Protein AF-A0A058Z1B0-F1 (afdb_monomer)

Foldseek 3Di:
DDDDDAQVPADAAEAEEEQAAAALLVVLLVLLCQLQVVLDPNHDNVYGHHHAYEYAQLLHHDDPDCQQAPDWDWDAPPDVVRIDIHRNVNCSVPPSPVVSLVSNLVNHDPDPCSVVSSVRYHYYNHDDDPCPVRHDYDDDDDDPPSVPVPPPVPDDPVVVVVVVVVVPPDPVVVVVVVVVVPDDDDDDDVVVVVVVVVVVVVVVVVVVVVVCPDPPDDDPDPDPDDDDDD

Nearest PDB structures (foldseek):
  8p2f-assembly1_M  TM=9.436E-01  e=1.239E-16  Staphylococcus aureus subsp. aureus NCTC 8325
  6ysi-assembly1_F  TM=9.381E-01  e=1.492E-16  Acinetobacter baumannii ATCC 19606 = CIP 70.34 = JCM 6841
  8cvm-assembly1_i  TM=9.383E-01  e=1.239E-16  Cutibacterium acnes
  8rdw-assembly1_IX  TM=9.486E-01  e=2.606E-16  Psychrobacter urativorans
  8uua-assembly1_L  TM=9.403E-01  e=3.781E-16  Listeria innocua

Structure (mmCIF, N/CA/C/O backbone):
data_AF-A0A058Z1B0-F1
#
_entry.id   AF-A0A058Z1B0-F1
#
loop_
_atom_site.group_PDB
_atom_site.id
_atom_site.type_symbol
_atom_site.label_atom_id
_atom_site.label_alt_id
_atom_site.label_comp_id
_atom_site.label_asym_id
_atom_site.label_entity_id
_atom_site.label_seq_id
_atom_site.pdbx_PDB_ins_code
_atom_site.Cartn_x
_atom_site.Cartn_y
_atom_site.Cartn_z
_atom_site.occupancy
_atom_site.B_iso_or_equiv
_atom_site.auth_seq_id
_atom_site.auth_comp_id
_atom_site.auth_asym_id
_atom_site.auth_atom_id
_atom_site.pdbx_PDB_model_num
ATOM 1 N N . MET A 1 1 ? 25.038 -17.760 -18.330 1.00 48.12 1 MET A N 1
ATOM 2 C CA . MET A 1 1 ? 25.135 -16.292 -18.156 1.00 48.12 1 MET A CA 1
ATOM 3 C C . MET A 1 1 ? 23.798 -15.796 -17.612 1.00 48.12 1 MET A C 1
ATOM 5 O O . MET A 1 1 ? 22.788 -16.036 -18.257 1.00 48.12 1 MET A O 1
ATOM 9 N N . VAL A 1 2 ? 23.750 -15.217 -16.407 1.00 60.91 2 VAL A N 1
ATOM 10 C CA . VAL A 1 2 ? 22.496 -14.716 -15.805 1.00 60.91 2 VAL A CA 1
ATOM 11 C C . VAL A 1 2 ? 22.319 -13.254 -16.214 1.00 60.91 2 VAL A C 1
ATOM 13 O O . VAL A 1 2 ? 23.181 -12.429 -15.918 1.00 60.91 2 VAL A O 1
ATOM 16 N N . TYR A 1 3 ? 21.237 -12.930 -16.925 1.00 65.38 3 TYR A N 1
ATOM 17 C CA . TYR A 1 3 ? 20.943 -11.556 -17.336 1.00 65.38 3 TYR A CA 1
ATOM 18 C C . TYR A 1 3 ? 20.650 -10.690 -16.104 1.00 65.38 3 TYR A C 1
ATOM 20 O O . TYR A 1 3 ? 19.691 -10.932 -15.370 1.00 65.38 3 TYR A O 1
ATOM 28 N N . ARG A 1 4 ? 21.485 -9.672 -15.875 1.00 59.66 4 ARG A N 1
ATOM 29 C CA . ARG A 1 4 ? 21.296 -8.693 -14.803 1.00 59.66 4 ARG A CA 1
ATOM 30 C C . ARG A 1 4 ? 20.664 -7.438 -15.385 1.00 59.66 4 ARG A C 1
ATOM 32 O O . ARG A 1 4 ? 21.274 -6.708 -16.157 1.00 59.66 4 ARG A O 1
ATOM 39 N N . ALA A 1 5 ? 19.419 -7.211 -15.005 1.00 59.41 5 ALA A N 1
ATOM 40 C CA . ALA A 1 5 ? 18.588 -6.178 -15.584 1.00 59.41 5 ALA A CA 1
ATOM 41 C C . ALA A 1 5 ? 18.828 -4.823 -14.868 1.00 59.41 5 ALA A C 1
ATOM 43 O O . ALA A 1 5 ? 18.747 -4.739 -13.640 1.00 59.41 5 ALA A O 1
ATOM 44 N N . ASN A 1 6 ? 19.143 -3.765 -15.626 1.00 63.41 6 ASN A N 1
ATOM 45 C CA . ASN A 1 6 ? 19.320 -2.403 -15.104 1.00 63.41 6 ASN A CA 1
ATOM 46 C C . ASN A 1 6 ? 17.966 -1.692 -14.965 1.00 63.41 6 ASN A C 1
ATOM 48 O O . ASN A 1 6 ? 17.100 -1.816 -15.824 1.00 63.41 6 ASN A O 1
ATOM 52 N N . SER A 1 7 ? 17.782 -0.880 -13.921 1.00 63.59 7 SER A N 1
ATOM 53 C CA . SER A 1 7 ? 16.488 -0.232 -13.639 1.00 63.59 7 SER A CA 1
ATOM 54 C C . SER A 1 7 ? 15.986 0.706 -14.746 1.00 63.59 7 SER A C 1
ATOM 56 O O . SER A 1 7 ? 14.783 0.947 -14.827 1.00 63.59 7 SER A O 1
ATOM 58 N N . ALA A 1 8 ? 16.890 1.235 -15.577 1.00 67.19 8 ALA A N 1
ATOM 59 C CA . ALA A 1 8 ? 16.574 2.131 -16.689 1.00 67.19 8 ALA A CA 1
ATOM 60 C C . ALA A 1 8 ? 15.972 1.409 -17.907 1.00 67.19 8 ALA A C 1
ATOM 62 O O . ALA A 1 8 ? 15.279 2.034 -18.699 1.00 67.19 8 ALA A O 1
ATOM 63 N N . THR A 1 9 ? 16.198 0.100 -18.058 1.00 70.62 9 THR A N 1
ATOM 64 C CA . THR A 1 9 ? 15.776 -0.654 -19.251 1.00 70.62 9 THR A CA 1
ATOM 65 C C . THR A 1 9 ? 14.424 -1.345 -19.083 1.00 70.62 9 THR A C 1
ATOM 67 O O . THR A 1 9 ? 14.017 -2.129 -19.935 1.00 70.62 9 THR A O 1
ATOM 70 N N . HIS A 1 10 ? 13.717 -1.118 -17.973 1.00 73.88 10 HIS A N 1
ATOM 71 C CA . HIS A 1 10 ? 12.461 -1.815 -17.697 1.00 73.88 10 HIS A CA 1
ATOM 72 C C . HIS A 1 10 ? 11.269 -1.041 -18.231 1.00 73.88 10 HIS A C 1
ATOM 74 O O . HIS A 1 10 ? 10.949 0.042 -17.742 1.00 73.88 10 HIS A O 1
ATOM 80 N N . LEU A 1 11 ? 10.570 -1.658 -19.181 1.00 82.31 11 LEU A N 1
ATOM 81 C CA . LEU A 1 11 ? 9.255 -1.210 -19.612 1.00 82.31 11 LEU A CA 1
ATOM 82 C C . LEU A 1 11 ? 8.266 -1.420 -18.465 1.00 82.31 11 LEU A C 1
ATOM 84 O O . LEU A 1 11 ? 8.104 -2.532 -17.944 1.00 82.31 11 LEU A O 1
ATOM 88 N N . ARG A 1 12 ? 7.645 -0.322 -18.039 1.00 86.62 12 ARG A N 1
ATOM 89 C CA . ARG A 1 12 ? 6.675 -0.289 -16.946 1.00 86.62 12 ARG A CA 1
ATOM 90 C C . ARG A 1 12 ? 5.315 0.027 -17.521 1.00 86.62 12 ARG A C 1
ATOM 92 O O . ARG A 1 12 ? 5.158 1.005 -18.244 1.00 86.62 12 ARG A O 1
ATOM 99 N N . VAL A 1 13 ? 4.353 -0.800 -17.166 1.00 88.94 13 VAL A N 1
ATOM 100 C CA . VAL A 1 13 ? 2.966 -0.657 -17.580 1.00 88.94 13 VAL A CA 1
ATOM 101 C C . VAL A 1 13 ? 2.178 -0.041 -16.427 1.00 88.94 13 VAL A C 1
ATOM 103 O O . VAL A 1 13 ? 2.596 -0.097 -15.267 1.00 88.94 13 VAL A O 1
ATOM 106 N N . TRP A 1 14 ? 1.063 0.601 -16.748 1.00 90.19 14 TRP A N 1
ATOM 107 C CA . TRP A 1 14 ? 0.117 1.102 -15.763 1.00 90.19 14 TRP A CA 1
ATOM 108 C C . TRP A 1 14 ? -1.014 0.094 -15.607 1.00 90.19 14 TRP A C 1
ATOM 110 O O . TRP A 1 14 ? -1.625 -0.303 -16.594 1.00 90.19 14 TRP A O 1
ATOM 120 N N . HIS A 1 15 ? -1.302 -0.298 -14.370 1.00 88.56 15 HIS A N 1
ATOM 121 C CA . HIS A 1 15 ? -2.424 -1.170 -14.030 1.00 88.56 15 HIS A CA 1
ATOM 122 C C . HIS A 1 15 ? -3.465 -0.380 -13.254 1.00 88.56 15 HIS A C 1
ATOM 124 O O . HIS A 1 15 ? -3.116 0.359 -12.330 1.00 88.56 15 HIS A O 1
ATOM 130 N N . HIS A 1 16 ? -4.733 -0.558 -13.601 1.00 89.56 16 HIS A N 1
ATOM 131 C CA . HIS A 1 16 ? -5.853 0.047 -12.892 1.00 89.56 16 HIS A CA 1
ATOM 132 C C . HIS A 1 16 ? -6.695 -1.024 -12.202 1.00 89.56 16 HIS A C 1
ATOM 134 O O . HIS A 1 16 ? -7.123 -1.978 -12.849 1.00 89.56 16 HIS A O 1
ATOM 140 N N . ILE A 1 17 ? -6.962 -0.835 -10.907 1.00 88.00 17 ILE A N 1
ATOM 141 C CA . ILE A 1 17 ? -7.772 -1.741 -10.086 1.00 88.00 17 ILE A CA 1
ATOM 142 C C . ILE A 1 17 ? -8.875 -0.945 -9.381 1.00 88.00 17 ILE A C 1
ATOM 144 O O . ILE A 1 17 ? -8.592 0.025 -8.680 1.00 88.00 17 ILE A O 1
ATOM 148 N N . ASP A 1 18 ? -10.121 -1.398 -9.514 1.00 90.19 18 ASP A N 1
ATOM 149 C CA . ASP A 1 18 ? -11.249 -0.899 -8.720 1.00 90.19 18 ASP A CA 1
ATOM 150 C C . ASP A 1 18 ? -11.354 -1.684 -7.401 1.00 90.19 18 ASP A C 1
ATOM 152 O O . ASP A 1 18 ? -11.406 -2.917 -7.398 1.00 90.19 18 ASP A O 1
ATOM 156 N N . ALA A 1 19 ? -11.357 -0.977 -6.267 1.00 87.81 19 ALA A N 1
ATOM 157 C CA . ALA A 1 19 ? -11.421 -1.582 -4.937 1.00 87.81 19 ALA A CA 1
ATOM 158 C C . ALA A 1 19 ? -12.854 -1.794 -4.403 1.00 87.81 19 ALA A C 1
ATOM 160 O O . ALA A 1 19 ? -13.016 -2.329 -3.301 1.00 87.81 19 ALA A O 1
ATOM 161 N N . THR A 1 20 ? -13.889 -1.401 -5.150 1.00 89.56 20 THR A N 1
ATOM 162 C CA . THR A 1 20 ? -15.292 -1.485 -4.710 1.00 89.56 20 THR A CA 1
ATOM 163 C C . THR A 1 20 ? -15.722 -2.931 -4.435 1.00 89.56 20 THR A C 1
ATOM 165 O O . THR A 1 20 ? -15.592 -3.797 -5.297 1.00 89.56 20 THR A O 1
ATOM 168 N N . GLY A 1 21 ? -16.230 -3.216 -3.228 1.00 87.25 21 GLY A N 1
ATOM 169 C CA . GLY A 1 21 ? -16.718 -4.557 -2.854 1.00 87.25 21 GLY A CA 1
ATOM 170 C C . GLY A 1 21 ? -15.620 -5.624 -2.720 1.00 87.25 21 GLY A C 1
ATOM 171 O O . GLY A 1 21 ? -15.897 -6.802 -2.507 1.00 87.25 21 GLY A O 1
ATOM 172 N N . GLN A 1 22 ? -14.347 -5.241 -2.849 1.00 89.31 22 GLN A N 1
ATOM 173 C CA . GLN A 1 22 ? -13.229 -6.175 -2.780 1.00 89.31 22 GLN A CA 1
ATOM 174 C C . GLN A 1 22 ? -12.662 -6.263 -1.364 1.00 89.31 22 GLN A C 1
ATOM 176 O O . GLN A 1 22 ? -12.554 -5.274 -0.637 1.00 89.31 22 GLN A O 1
ATOM 181 N N . ARG A 1 23 ? -12.203 -7.457 -0.972 1.00 91.81 23 ARG A N 1
ATOM 182 C CA . ARG A 1 23 ? -11.522 -7.646 0.318 1.00 91.81 23 ARG A CA 1
ATOM 183 C C . ARG A 1 23 ? -10.137 -7.005 0.280 1.00 91.81 23 ARG A C 1
ATOM 185 O O . ARG A 1 23 ? -9.264 -7.486 -0.445 1.00 91.81 23 ARG A O 1
ATOM 192 N N . MET A 1 24 ? -9.895 -6.029 1.160 1.00 90.25 24 MET A N 1
ATOM 193 C CA . MET A 1 24 ? -8.640 -5.255 1.238 1.00 90.25 24 MET A CA 1
ATOM 194 C C . MET A 1 24 ? -7.373 -6.118 1.134 1.00 90.25 24 MET A C 1
ATOM 196 O O . MET A 1 24 ? -6.460 -5.814 0.374 1.00 90.25 24 MET A O 1
ATOM 200 N N . GLY A 1 25 ? -7.318 -7.220 1.892 1.00 90.69 25 GLY A N 1
ATOM 201 C CA . GLY A 1 25 ? -6.139 -8.087 1.933 1.00 90.69 25 GLY A CA 1
ATOM 202 C C . GLY A 1 25 ? -5.836 -8.772 0.599 1.00 90.69 25 GLY A C 1
ATOM 203 O O . GLY A 1 25 ? -4.673 -8.879 0.230 1.00 90.69 25 GLY A O 1
ATOM 204 N N . ARG A 1 26 ? -6.868 -9.192 -0.147 1.00 90.62 26 ARG A N 1
ATOM 205 C CA . ARG A 1 26 ? -6.693 -9.879 -1.437 1.00 90.62 26 ARG A CA 1
ATOM 206 C C . ARG A 1 26 ? -6.135 -8.927 -2.485 1.00 90.62 26 ARG A C 1
ATOM 208 O O . ARG A 1 26 ? -5.138 -9.246 -3.130 1.00 90.62 26 ARG A O 1
ATOM 215 N N . VAL A 1 27 ? -6.724 -7.735 -2.567 1.00 92.06 27 VAL A N 1
ATOM 216 C CA . VAL A 1 27 ? -6.257 -6.682 -3.472 1.00 92.06 27 VAL A CA 1
ATOM 217 C C . VAL A 1 27 ? -4.838 -6.255 -3.096 1.00 92.06 27 VAL A C 1
ATOM 219 O O . VAL A 1 27 ? -3.964 -6.213 -3.955 1.00 92.06 27 VAL A O 1
ATOM 222 N N . ALA A 1 28 ? -4.553 -6.043 -1.806 1.00 93.88 28 ALA A N 1
ATOM 223 C CA . ALA A 1 28 ? -3.220 -5.648 -1.358 1.00 93.88 28 ALA A CA 1
ATOM 224 C C . ALA A 1 28 ? -2.132 -6.669 -1.738 1.00 93.88 28 ALA A C 1
ATOM 226 O O . ALA A 1 28 ? -1.038 -6.277 -2.147 1.00 93.88 28 ALA A O 1
ATOM 227 N N . THR A 1 29 ? -2.421 -7.972 -1.650 1.00 94.31 29 THR A N 1
ATOM 228 C CA . THR A 1 29 ? -1.483 -9.022 -2.071 1.00 94.31 29 THR A CA 1
ATOM 229 C C . THR A 1 29 ? -1.228 -8.998 -3.577 1.00 94.31 29 THR A C 1
ATOM 231 O O . THR A 1 29 ? -0.080 -9.135 -4.001 1.00 94.31 29 THR A O 1
ATOM 234 N N . GLN A 1 30 ? -2.268 -8.816 -4.391 1.00 91.94 30 GLN A N 1
ATOM 235 C CA . GLN A 1 30 ? -2.126 -8.730 -5.848 1.00 91.94 30 GLN A CA 1
ATOM 236 C C . GLN A 1 30 ? -1.320 -7.491 -6.250 1.00 91.94 30 GLN A C 1
ATOM 238 O O . GLN A 1 30 ? -0.326 -7.605 -6.966 1.00 91.94 30 GLN A O 1
ATOM 243 N N . VAL A 1 31 ? -1.667 -6.332 -5.689 1.00 93.94 31 VAL A N 1
ATOM 244 C CA . VAL A 1 31 ? -0.952 -5.067 -5.898 1.00 93.94 31 VAL A CA 1
ATOM 245 C C . VAL A 1 31 ? 0.525 -5.210 -5.526 1.00 93.94 31 VAL A C 1
ATOM 247 O O . VAL A 1 31 ? 1.396 -4.812 -6.293 1.00 93.94 31 VAL A O 1
ATOM 250 N N . ALA A 1 32 ? 0.842 -5.837 -4.389 1.00 94.81 32 ALA A N 1
ATOM 251 C CA . ALA A 1 32 ? 2.228 -6.044 -3.977 1.00 94.81 32 ALA A CA 1
ATOM 252 C C . ALA A 1 32 ? 3.023 -6.913 -4.970 1.00 94.81 32 ALA A C 1
ATOM 254 O O . ALA A 1 32 ? 4.187 -6.617 -5.240 1.00 94.81 32 ALA A O 1
ATOM 255 N N . LYS A 1 33 ? 2.413 -7.958 -5.552 1.00 93.00 33 LYS A N 1
ATOM 256 C CA . LYS A 1 33 ? 3.059 -8.795 -6.582 1.00 93.00 33 LYS A CA 1
ATOM 257 C C . LYS A 1 33 ? 3.393 -7.989 -7.840 1.00 93.00 33 LYS A C 1
ATOM 259 O O . LYS A 1 33 ? 4.504 -8.121 -8.356 1.00 93.00 33 LYS A O 1
ATOM 264 N N . VAL A 1 34 ? 2.472 -7.131 -8.279 1.00 92.94 34 VAL A N 1
ATOM 265 C CA . VAL A 1 34 ? 2.650 -6.242 -9.440 1.00 92.94 34 VAL A CA 1
ATOM 266 C C . VAL A 1 34 ? 3.726 -5.186 -9.166 1.00 92.94 34 VAL A C 1
ATOM 268 O O . VAL A 1 34 ? 4.636 -4.999 -9.973 1.00 92.94 34 VAL A O 1
ATOM 271 N N . LEU A 1 35 ? 3.706 -4.565 -7.982 1.00 93.25 35 LEU A N 1
ATOM 272 C CA . LEU A 1 35 ? 4.725 -3.597 -7.564 1.00 93.25 35 LEU A CA 1
ATOM 273 C C . LEU A 1 35 ? 6.116 -4.224 -7.422 1.00 93.25 35 LEU A C 1
ATOM 275 O O . LEU A 1 35 ? 7.108 -3.537 -7.649 1.00 93.25 35 LEU A O 1
ATOM 279 N N . MET A 1 36 ? 6.220 -5.500 -7.050 1.00 91.88 36 MET A N 1
ATOM 280 C CA . MET A 1 36 ? 7.501 -6.215 -7.042 1.00 91.88 36 MET A CA 1
ATOM 281 C C . MET A 1 36 ? 7.948 -6.644 -8.445 1.00 91.88 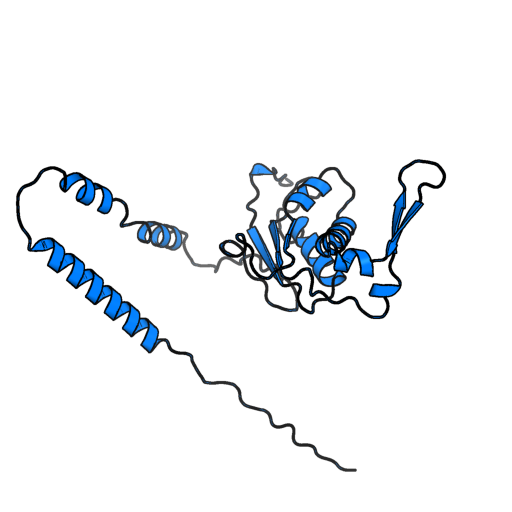36 MET A C 1
ATOM 283 O O . MET A 1 36 ? 9.134 -6.876 -8.645 1.00 91.88 36 MET A O 1
ATOM 287 N N . GLY A 1 37 ? 7.027 -6.747 -9.407 1.00 90.88 37 GLY A N 1
ATOM 288 C CA . GLY A 1 37 ? 7.319 -7.238 -10.754 1.00 90.88 37 GLY A CA 1
ATOM 289 C C . GLY A 1 37 ? 7.447 -8.757 -10.840 1.00 90.88 37 GLY A C 1
ATOM 290 O O . GLY A 1 37 ? 7.965 -9.254 -11.831 1.00 90.88 37 GLY A O 1
ATOM 291 N N . LYS A 1 38 ? 6.955 -9.509 -9.840 1.00 88.75 38 LYS A N 1
ATOM 292 C CA . LYS A 1 38 ? 7.072 -10.983 -9.787 1.00 88.75 38 LYS A CA 1
ATOM 293 C C . LYS A 1 38 ? 6.456 -11.701 -10.989 1.00 88.75 38 LYS A C 1
ATOM 295 O O . LYS A 1 38 ? 6.768 -12.859 -11.222 1.00 88.75 38 LYS A O 1
ATOM 300 N N . GLY A 1 39 ? 5.556 -11.034 -11.702 1.00 86.81 39 GLY A N 1
ATOM 301 C CA . GLY A 1 39 ? 4.935 -11.575 -12.899 1.00 86.81 39 GLY A CA 1
ATOM 302 C C . GLY A 1 39 ? 5.720 -11.391 -14.188 1.00 86.81 39 GLY A C 1
ATOM 303 O O . GLY A 1 39 ? 5.286 -11.884 -15.220 1.00 86.81 39 GLY A O 1
ATOM 304 N N . LYS A 1 40 ? 6.849 -10.677 -14.151 1.00 85.88 40 LYS A N 1
ATOM 305 C CA . LYS A 1 40 ? 7.693 -10.472 -15.323 1.00 85.88 40 LYS A CA 1
ATOM 306 C C . LYS A 1 40 ? 8.847 -11.474 -15.325 1.00 85.88 40 LYS A C 1
ATOM 308 O O . LYS A 1 40 ? 9.481 -11.656 -14.284 1.00 85.88 40 LYS A O 1
ATOM 313 N N . PRO A 1 41 ? 9.210 -12.041 -16.488 1.00 85.25 41 PRO A N 1
ATOM 314 C CA . PRO A 1 41 ? 10.368 -12.931 -16.601 1.00 85.25 41 PRO A CA 1
ATOM 315 C C . PRO A 1 41 ? 11.695 -12.206 -16.321 1.00 85.25 41 PRO A C 1
ATOM 317 O O . PRO A 1 41 ? 12.693 -12.831 -15.989 1.00 85.25 41 PRO A O 1
ATOM 320 N N . THR A 1 42 ? 11.707 -10.872 -16.400 1.00 85.56 42 THR A N 1
ATOM 321 C CA . THR A 1 42 ? 12.861 -10.021 -16.076 1.00 85.56 42 THR A CA 1
ATOM 322 C C . THR A 1 42 ? 12.995 -9.719 -14.578 1.00 85.56 42 THR A C 1
ATOM 324 O O . THR A 1 42 ? 13.740 -8.812 -14.202 1.00 85.56 42 THR A O 1
ATOM 327 N N . TYR A 1 43 ? 12.235 -10.396 -13.712 1.00 87.44 43 TYR A N 1
ATOM 328 C CA . TYR A 1 43 ? 12.270 -10.158 -12.273 1.00 87.44 43 TYR A CA 1
ATOM 329 C C . TYR A 1 43 ? 13.629 -10.534 -11.677 1.00 87.44 43 TYR A C 1
ATOM 331 O O . TYR A 1 43 ? 14.107 -11.657 -11.818 1.00 87.44 43 TYR A O 1
ATOM 339 N N . HIS A 1 44 ? 14.218 -9.599 -10.933 1.00 87.00 44 HIS A N 1
ATOM 340 C CA . HIS A 1 44 ? 15.418 -9.839 -10.144 1.00 87.00 44 HIS A CA 1
ATOM 341 C C . HIS A 1 44 ? 15.251 -9.215 -8.748 1.00 87.00 44 HIS A C 1
ATOM 343 O O . HIS A 1 44 ? 14.945 -8.027 -8.667 1.00 87.00 44 HIS A O 1
ATOM 349 N N . PRO A 1 45 ? 15.496 -9.941 -7.639 1.00 86.88 45 PRO A N 1
ATOM 350 C CA . PRO A 1 45 ? 15.226 -9.446 -6.280 1.00 86.88 45 PRO A CA 1
ATOM 351 C C . PRO A 1 45 ? 15.944 -8.139 -5.909 1.00 86.88 45 PRO A C 1
ATOM 353 O O . PRO A 1 45 ? 15.423 -7.336 -5.136 1.00 86.88 45 PRO A O 1
ATOM 356 N N . ALA A 1 46 ? 17.146 -7.926 -6.453 1.00 85.50 46 ALA A N 1
ATOM 357 C CA . ALA A 1 46 ? 17.945 -6.723 -6.206 1.00 85.50 46 ALA A CA 1
ATOM 358 C C . ALA A 1 46 ? 17.604 -5.538 -7.132 1.00 85.50 46 ALA A C 1
ATOM 360 O O . ALA A 1 46 ? 18.083 -4.431 -6.894 1.00 85.50 46 ALA A O 1
ATOM 361 N N . ALA A 1 47 ? 16.816 -5.758 -8.191 1.00 86.00 47 ALA A N 1
ATOM 362 C CA . ALA A 1 47 ? 16.478 -4.735 -9.177 1.00 86.00 47 ALA A CA 1
ATOM 363 C C . ALA A 1 47 ? 14.991 -4.370 -9.096 1.00 86.00 47 ALA A C 1
ATOM 365 O O . ALA A 1 47 ? 14.128 -5.210 -8.849 1.00 86.00 47 ALA A O 1
ATOM 366 N N . ASP A 1 48 ? 14.672 -3.098 -9.326 1.00 87.25 48 ASP A N 1
ATOM 367 C CA . ASP A 1 48 ? 13.284 -2.646 -9.323 1.00 87.25 48 ASP A CA 1
ATOM 368 C C . ASP A 1 48 ? 12.629 -2.820 -10.704 1.00 87.25 48 ASP A C 1
ATOM 370 O O . ASP A 1 48 ? 12.858 -2.003 -11.593 1.00 87.25 48 ASP A O 1
ATOM 374 N N . SER A 1 49 ? 11.787 -3.849 -10.862 1.00 87.94 49 SER A N 1
ATOM 375 C CA . SER A 1 49 ? 11.151 -4.246 -12.139 1.00 87.94 49 SER A CA 1
ATOM 376 C C . SER A 1 49 ? 9.626 -4.222 -12.179 1.00 87.94 49 SER A C 1
ATOM 378 O O . SER A 1 49 ? 9.027 -4.491 -13.223 1.00 87.94 49 SER A O 1
ATOM 380 N N . GLY A 1 50 ? 8.986 -3.833 -11.080 1.00 90.19 50 GLY A N 1
ATOM 381 C CA . GLY A 1 50 ? 7.530 -3.732 -11.021 1.00 90.19 50 GLY A CA 1
ATOM 382 C C . GLY A 1 50 ? 6.912 -2.573 -11.802 1.00 90.19 50 GLY A C 1
ATOM 383 O O . GLY A 1 50 ? 7.584 -1.651 -12.279 1.00 90.19 50 GLY A O 1
ATOM 384 N N . ASP A 1 51 ? 5.591 -2.611 -11.857 1.00 91.69 51 ASP A N 1
ATOM 385 C CA . ASP A 1 51 ? 4.759 -1.687 -12.621 1.00 91.69 51 ASP A CA 1
ATOM 386 C C . ASP A 1 51 ? 4.144 -0.570 -11.770 1.00 91.69 51 ASP A C 1
ATOM 388 O O . ASP A 1 51 ? 4.302 -0.536 -10.545 1.00 91.69 51 ASP A O 1
ATOM 392 N N . TYR A 1 52 ? 3.463 0.364 -12.436 1.00 92.31 52 TYR A N 1
ATOM 393 C CA . TYR A 1 52 ? 2.620 1.361 -11.784 1.00 92.31 52 TYR A CA 1
ATOM 394 C C . TYR A 1 52 ? 1.242 0.775 -11.516 1.00 92.31 52 TYR A C 1
ATOM 396 O O . TYR A 1 52 ? 0.696 0.047 -12.343 1.00 92.31 52 TYR A O 1
ATOM 404 N N . VAL A 1 53 ? 0.678 1.100 -10.356 1.00 92.75 53 VAL A N 1
ATOM 405 C CA . VAL A 1 53 ? -0.652 0.629 -9.972 1.00 92.75 53 VAL A CA 1
ATOM 406 C C . VAL A 1 53 ? -1.466 1.806 -9.473 1.00 92.75 53 VAL A C 1
ATOM 408 O O . VAL A 1 53 ? -1.033 2.512 -8.561 1.00 92.75 53 VAL A O 1
ATOM 411 N N . VAL A 1 54 ? -2.639 1.988 -10.069 1.00 91.50 54 VAL A N 1
ATOM 412 C CA . VAL A 1 54 ? -3.645 2.973 -9.683 1.00 91.50 54 VAL A CA 1
ATOM 413 C C . VAL A 1 54 ? -4.837 2.224 -9.109 1.00 91.50 54 VAL A C 1
ATOM 415 O O . VAL A 1 54 ? -5.404 1.353 -9.766 1.00 91.50 54 VAL A O 1
ATOM 418 N N . ILE A 1 55 ? -5.201 2.557 -7.877 1.00 90.62 55 ILE A N 1
ATOM 419 C CA . ILE A 1 55 ? -6.371 2.009 -7.199 1.00 90.62 55 ILE A CA 1
ATOM 420 C C . ILE A 1 55 ? -7.425 3.102 -7.112 1.00 90.62 55 ILE A C 1
ATOM 422 O O . ILE A 1 55 ? -7.132 4.180 -6.600 1.00 90.62 55 ILE A O 1
ATOM 426 N N . THR A 1 56 ? -8.633 2.820 -7.588 1.00 90.38 56 THR A N 1
ATOM 427 C CA . THR A 1 56 ? -9.795 3.710 -7.460 1.00 90.38 56 THR A CA 1
ATOM 428 C C . THR A 1 56 ? -10.790 3.165 -6.441 1.00 90.38 56 THR A C 1
ATOM 430 O O . THR A 1 56 ? -10.754 1.986 -6.075 1.00 90.38 56 THR A O 1
ATOM 433 N N . ASN A 1 57 ? -11.670 4.043 -5.948 1.00 89.81 57 ASN A N 1
ATOM 434 C CA . ASN A 1 57 ? -12.687 3.722 -4.943 1.00 89.81 57 ASN A CA 1
ATOM 435 C C . ASN A 1 57 ? -12.116 3.097 -3.659 1.00 89.81 57 ASN A C 1
ATOM 437 O O . ASN A 1 57 ? -12.738 2.233 -3.034 1.00 89.81 57 ASN A O 1
ATOM 441 N N . ALA A 1 58 ? -10.942 3.558 -3.219 1.00 85.94 58 ALA A N 1
ATOM 442 C CA . ALA A 1 58 ? -10.280 3.035 -2.026 1.00 85.94 58 ALA A CA 1
ATOM 443 C C . ALA A 1 58 ? -11.042 3.297 -0.712 1.00 85.94 58 ALA A C 1
ATOM 445 O O . ALA A 1 58 ? -10.664 2.767 0.323 1.00 85.94 58 ALA A O 1
ATOM 446 N N . ALA A 1 59 ? -12.132 4.066 -0.723 1.00 87.00 59 ALA A N 1
ATOM 447 C CA . ALA A 1 59 ? -13.028 4.196 0.427 1.00 87.00 59 ALA A CA 1
ATOM 448 C C . ALA A 1 59 ? -14.072 3.061 0.526 1.00 87.00 59 ALA A C 1
ATOM 450 O O . ALA A 1 59 ? -14.683 2.879 1.575 1.00 87.00 59 ALA A O 1
ATOM 451 N N . ARG A 1 60 ? -14.296 2.292 -0.552 1.00 87.69 60 ARG A N 1
ATOM 452 C CA . ARG A 1 60 ? -15.411 1.332 -0.692 1.00 87.69 60 ARG A CA 1
ATOM 453 C C . ARG A 1 60 ? -14.987 -0.141 -0.651 1.00 87.69 60 ARG A C 1
ATOM 455 O O . ARG A 1 60 ? -15.707 -1.007 -1.150 1.00 87.69 60 ARG A O 1
ATOM 462 N N . PHE A 1 61 ? -13.825 -0.440 -0.076 1.00 87.38 61 PHE A N 1
ATOM 463 C CA . PHE A 1 61 ? -13.385 -1.825 0.093 1.00 87.38 61 PHE A CA 1
ATOM 464 C C . PHE A 1 61 ? -14.035 -2.489 1.307 1.00 87.38 61 PHE A C 1
ATOM 466 O O . PHE A 1 61 ? -14.394 -1.847 2.293 1.00 87.38 61 PHE A O 1
ATOM 473 N N . GLU A 1 62 ? -14.104 -3.814 1.272 1.00 87.69 62 GLU A N 1
ATOM 474 C CA . GLU A 1 62 ? -14.708 -4.598 2.338 1.00 87.69 62 GLU A CA 1
ATOM 475 C C . GLU A 1 62 ? -13.677 -5.074 3.365 1.00 87.69 62 GLU A C 1
ATOM 477 O O . GLU A 1 62 ? -12.635 -5.671 3.048 1.00 87.69 62 GLU A O 1
ATOM 482 N N . LEU A 1 63 ? -14.017 -4.872 4.638 1.00 87.12 63 LEU A N 1
ATOM 483 C CA . LEU A 1 63 ? -13.365 -5.505 5.776 1.00 87.12 63 LEU A CA 1
ATOM 484 C C . LEU A 1 63 ? -14.292 -6.579 6.345 1.00 87.12 63 LEU A C 1
ATOM 486 O O . LEU A 1 63 ? -15.390 -6.304 6.805 1.00 87.12 63 LEU A O 1
ATOM 490 N N . THR A 1 64 ? -13.829 -7.825 6.343 1.00 87.44 64 THR A N 1
ATOM 491 C CA . THR A 1 64 ? -14.618 -8.967 6.823 1.00 87.44 64 THR A CA 1
ATOM 492 C C . THR A 1 64 ? -14.829 -8.929 8.343 1.00 87.44 64 THR A C 1
ATOM 494 O O . THR A 1 64 ? -13.848 -8.776 9.082 1.00 87.44 64 THR A O 1
ATOM 497 N N . GLY A 1 65 ? -16.046 -9.219 8.809 1.00 87.75 65 GLY A N 1
ATOM 498 C CA . GLY A 1 65 ? -16.367 -9.445 10.225 1.00 87.75 65 GLY A CA 1
ATOM 499 C C . GLY A 1 65 ? -16.211 -8.197 11.101 1.00 87.75 65 GLY A C 1
ATOM 500 O O . GLY A 1 65 ? -16.422 -7.076 10.654 1.00 87.75 65 GLY A O 1
ATOM 501 N N . LYS A 1 66 ? -15.782 -8.375 12.357 1.00 89.56 66 LYS A N 1
ATOM 502 C CA . LYS A 1 66 ? -15.625 -7.281 13.343 1.00 89.56 66 LYS A CA 1
ATOM 503 C C . LYS A 1 66 ? -14.304 -6.499 13.212 1.00 89.56 66 LYS A C 1
ATOM 505 O O . LYS A 1 66 ? -13.953 -5.710 14.088 1.00 89.56 66 LYS A O 1
ATOM 510 N N . LYS A 1 67 ? -13.554 -6.687 12.116 1.00 88.12 67 LYS A N 1
ATOM 511 C CA . LYS A 1 67 ? -12.215 -6.094 11.924 1.00 88.12 67 LYS A CA 1
ATOM 512 C C . LYS A 1 67 ? -12.229 -4.567 11.901 1.00 88.12 67 LYS A C 1
ATOM 514 O O . LYS A 1 67 ? -11.262 -3.973 12.363 1.00 88.12 67 LYS A O 1
ATOM 519 N N . LEU A 1 68 ? -13.301 -3.951 11.402 1.00 86.69 68 LEU A N 1
ATOM 520 C CA . LEU A 1 68 ? -13.447 -2.492 11.377 1.00 86.69 68 LEU A CA 1
ATOM 521 C C . LEU A 1 68 ? -13.397 -1.884 12.791 1.00 86.69 68 LEU A C 1
ATOM 523 O O . LEU A 1 68 ? -12.820 -0.818 12.986 1.00 86.69 68 LEU A O 1
ATOM 527 N N . GLN A 1 69 ? -13.973 -2.584 13.771 1.00 87.62 69 GLN A N 1
ATOM 528 C CA . GLN A 1 69 ? -14.072 -2.130 15.160 1.00 87.62 69 GLN A CA 1
ATOM 529 C C . GLN A 1 69 ? -12.882 -2.593 16.007 1.00 87.62 69 GLN A C 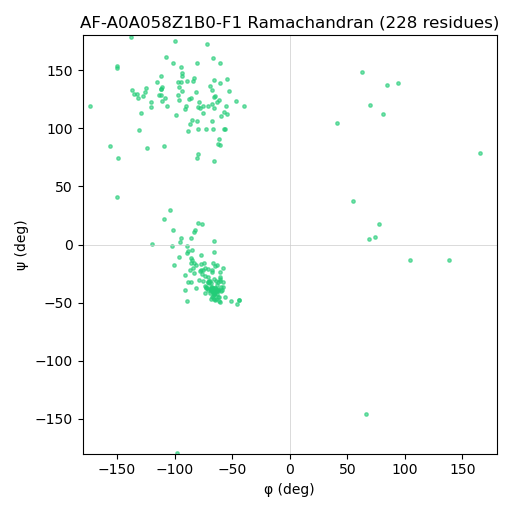1
ATOM 531 O O . GLN A 1 69 ? -12.388 -1.846 16.839 1.00 87.62 69 GLN A O 1
ATOM 536 N N . GLN A 1 70 ? -12.408 -3.822 15.788 1.00 89.94 70 GLN A N 1
ATOM 537 C CA . GLN A 1 70 ? -11.383 -4.441 16.633 1.00 89.94 70 GLN A CA 1
ATOM 538 C C . GLN A 1 70 ? -9.955 -4.042 16.264 1.00 89.94 70 GLN A C 1
ATOM 540 O O . GLN A 1 70 ? -9.048 -4.160 17.085 1.00 89.94 70 GLN A O 1
ATOM 545 N N . ARG A 1 71 ? -9.704 -3.642 15.013 1.00 89.94 71 ARG A N 1
ATOM 546 C CA . ARG A 1 71 ? -8.341 -3.314 14.603 1.00 89.94 71 ARG A CA 1
ATOM 547 C C . ARG A 1 71 ? -7.969 -1.904 15.031 1.00 89.94 71 ARG A C 1
ATOM 549 O O . ARG A 1 71 ? -8.670 -0.936 14.745 1.00 89.94 71 ARG A O 1
ATOM 556 N N . VAL A 1 72 ? -6.793 -1.817 15.641 1.00 92.19 72 VAL A N 1
ATOM 557 C CA . VAL A 1 72 ? -6.212 -0.575 16.136 1.00 92.19 72 VAL A CA 1
ATOM 558 C C . VAL A 1 72 ? -4.820 -0.402 15.538 1.00 92.19 72 VAL A C 1
ATOM 560 O O . VAL A 1 72 ? -3.995 -1.318 15.513 1.00 92.19 72 VAL A O 1
ATOM 563 N N . HIS A 1 73 ? -4.566 0.781 14.998 1.00 89.81 73 HIS A N 1
ATOM 564 C CA . HIS A 1 73 ? -3.271 1.208 14.511 1.00 89.81 73 HIS A CA 1
ATOM 565 C C . HIS A 1 73 ? -2.447 1.759 15.665 1.00 89.81 73 HIS A C 1
ATOM 567 O O . HIS A 1 73 ? -2.682 2.866 16.139 1.00 89.81 73 HIS A O 1
ATOM 573 N N . ARG A 1 74 ? -1.447 0.981 16.073 1.00 92.94 74 ARG A N 1
ATOM 574 C CA . ARG A 1 74 ? -0.477 1.380 17.090 1.00 92.94 74 ARG A CA 1
ATOM 575 C C . ARG A 1 74 ? 0.768 1.970 16.439 1.00 92.94 74 ARG A C 1
ATOM 577 O O . ARG A 1 74 ? 1.221 1.474 15.396 1.00 92.94 74 ARG A O 1
ATOM 584 N N . TYR A 1 75 ? 1.297 3.028 17.037 1.00 93.38 75 TYR A N 1
ATOM 585 C CA . TYR A 1 75 ? 2.618 3.576 16.747 1.00 93.38 75 TYR A CA 1
ATOM 586 C C . TYR A 1 75 ? 3.185 4.237 18.004 1.00 93.38 75 TYR A C 1
ATOM 588 O O . TYR A 1 75 ? 2.437 4.657 18.881 1.00 93.38 75 TYR A O 1
ATOM 596 N N . HIS A 1 76 ? 4.508 4.293 18.103 1.00 96.19 76 HIS A N 1
ATOM 597 C CA . HIS A 1 76 ? 5.206 4.867 19.248 1.00 96.19 76 HIS A CA 1
ATOM 598 C C . HIS A 1 76 ? 5.975 6.108 18.801 1.00 96.19 76 HIS A C 1
ATOM 600 O O . HIS A 1 76 ? 6.555 6.107 17.715 1.00 96.19 76 HIS A O 1
ATOM 606 N N . THR A 1 77 ? 5.974 7.163 19.611 1.00 94.94 77 THR A N 1
ATOM 607 C CA . THR A 1 77 ? 6.673 8.419 19.286 1.00 94.94 77 THR A CA 1
ATOM 608 C C . THR A 1 77 ? 8.169 8.385 19.598 1.00 94.94 77 THR A C 1
ATOM 610 O O . THR A 1 77 ? 8.905 9.215 19.082 1.00 94.94 77 THR A O 1
ATOM 613 N N . GLY A 1 78 ? 8.619 7.433 20.418 1.00 95.06 78 GLY A N 1
ATOM 614 C CA . GLY A 1 78 ? 10.014 7.294 20.859 1.00 95.06 78 GLY A CA 1
ATOM 615 C C . GLY A 1 78 ? 10.261 7.759 22.298 1.00 95.06 78 GLY A C 1
ATOM 616 O O . GLY A 1 78 ? 11.280 7.401 22.871 1.00 95.06 78 GLY A O 1
ATOM 617 N N . TYR A 1 79 ? 9.308 8.471 22.905 1.00 96.25 79 TYR A N 1
ATOM 618 C CA . TYR A 1 79 ? 9.378 8.939 24.294 1.00 96.25 79 TYR A CA 1
ATOM 619 C C . TYR A 1 79 ? 8.682 7.965 25.263 1.00 96.25 79 TYR 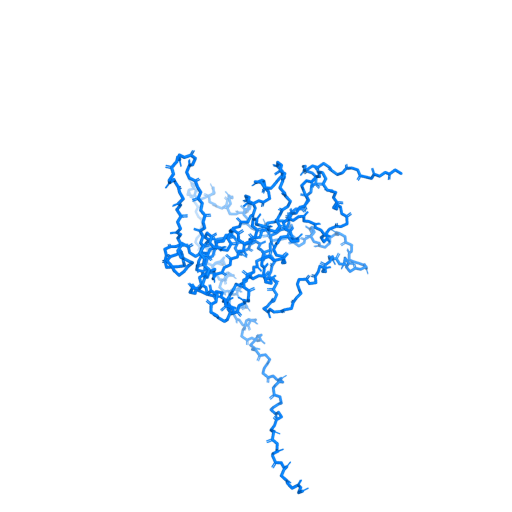A C 1
ATOM 621 O O . TYR A 1 79 ? 7.735 7.292 24.844 1.00 96.25 79 TYR A O 1
ATOM 629 N N . PRO A 1 80 ? 9.083 7.896 26.548 1.00 96.06 80 PRO A N 1
ATOM 630 C CA . PRO A 1 80 ? 8.363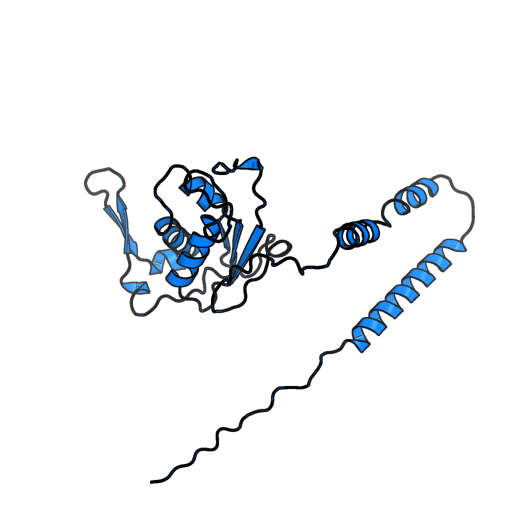 7.128 27.567 1.00 96.06 80 PRO A CA 1
ATOM 631 C C . PRO A 1 80 ? 6.875 7.511 27.618 1.00 96.06 80 PRO A C 1
ATOM 633 O O . PRO A 1 80 ? 6.537 8.692 27.599 1.00 96.06 80 PRO A O 1
ATOM 636 N N . GLY A 1 81 ? 5.975 6.521 27.627 1.00 95.06 81 GLY A N 1
ATOM 637 C CA . GLY A 1 81 ? 4.521 6.751 27.559 1.00 95.06 81 GLY A CA 1
ATOM 638 C C . GLY A 1 81 ? 3.993 7.176 26.178 1.00 95.06 81 GLY A C 1
ATOM 639 O O . GLY A 1 81 ? 2.813 7.474 26.027 1.00 95.06 81 GLY A O 1
ATOM 640 N N . GLY A 1 82 ? 4.834 7.178 25.141 1.00 95.38 82 GLY A N 1
ATOM 641 C CA . GLY A 1 82 ? 4.515 7.660 23.796 1.00 95.38 82 GLY A CA 1
ATOM 642 C C . GLY A 1 82 ? 3.719 6.702 22.904 1.00 95.38 82 GLY A C 1
ATOM 643 O O . GLY A 1 82 ? 3.754 6.854 21.677 1.00 95.38 82 GLY A O 1
ATOM 644 N N . LEU A 1 83 ? 3.041 5.696 23.466 1.00 96.06 83 LEU A N 1
ATOM 645 C CA . LEU A 1 83 ? 2.223 4.757 22.698 1.00 96.06 83 LEU A CA 1
ATOM 646 C C . LEU A 1 83 ? 0.915 5.432 22.275 1.00 96.06 83 LEU A C 1
ATOM 648 O O . LEU A 1 83 ? 0.106 5.832 23.106 1.00 96.06 83 LEU A O 1
ATOM 652 N N . LYS A 1 84 ? 0.693 5.530 20.965 1.00 94.38 84 LYS A N 1
ATOM 653 C CA . LYS A 1 84 ? -0.538 6.064 20.386 1.00 94.38 84 LYS A CA 1
ATOM 654 C C . LYS A 1 84 ? -1.309 4.961 19.688 1.00 94.38 84 LYS A C 1
ATOM 656 O O . LYS A 1 84 ? -0.759 4.188 18.900 1.00 94.38 84 LYS A O 1
ATOM 661 N N . GLU A 1 85 ? -2.604 4.931 19.960 1.00 94.69 85 GLU A N 1
ATOM 662 C CA . GLU A 1 85 ? -3.544 3.963 19.419 1.00 94.69 85 GLU A CA 1
ATOM 663 C C . GLU A 1 85 ? -4.639 4.698 18.647 1.00 94.69 85 GLU A C 1
ATOM 665 O O . GLU A 1 85 ? -5.317 5.570 19.184 1.00 94.69 85 GLU A O 1
ATOM 670 N N . VAL A 1 86 ? -4.804 4.369 17.366 1.00 92.25 86 VAL A N 1
ATOM 671 C CA . VAL A 1 86 ? -5.847 4.953 16.515 1.00 92.25 86 VAL A CA 1
ATOM 672 C C . VAL A 1 86 ? -6.738 3.827 15.996 1.00 92.25 86 VAL A C 1
ATOM 674 O O . VAL A 1 86 ? -6.237 2.942 15.299 1.00 92.25 86 VAL A O 1
ATOM 677 N N . PRO A 1 87 ? -8.044 3.805 16.308 1.00 92.62 87 PRO A N 1
ATOM 678 C CA . PRO A 1 87 ? -8.936 2.770 15.797 1.00 92.62 87 PRO A CA 1
ATOM 679 C C . PRO A 1 87 ? -9.073 2.888 14.275 1.00 92.62 87 PRO A C 1
ATOM 681 O O . PRO A 1 87 ? -9.180 3.996 13.744 1.00 92.62 87 PRO A O 1
ATOM 684 N N . ILE A 1 88 ? -9.121 1.749 13.570 1.00 90.56 88 ILE A N 1
ATOM 685 C CA . ILE A 1 88 ? -9.243 1.737 12.100 1.00 90.56 88 ILE A CA 1
ATOM 686 C C . ILE A 1 88 ? -10.493 2.482 11.635 1.00 90.56 88 ILE A C 1
ATOM 688 O O . ILE A 1 88 ? -10.422 3.186 10.632 1.00 90.56 88 ILE A O 1
ATOM 692 N N . LYS A 1 89 ? -11.603 2.386 12.376 1.00 90.81 89 LYS A N 1
ATOM 693 C CA . LYS A 1 89 ? -12.836 3.127 12.083 1.00 90.81 89 LYS A CA 1
ATOM 694 C C . LYS A 1 89 ? -12.578 4.631 11.894 1.00 90.81 89 LYS A C 1
ATOM 696 O O . LYS A 1 89 ? -12.954 5.187 10.871 1.00 90.81 89 LYS A O 1
ATOM 701 N N . LYS A 1 90 ? -11.834 5.253 12.816 1.00 91.25 90 LYS A N 1
ATOM 702 C CA . LYS A 1 90 ? -11.484 6.680 12.740 1.00 91.25 90 LYS A CA 1
ATOM 703 C C . LYS A 1 90 ? -10.570 6.981 11.552 1.00 91.25 90 LYS A C 1
ATOM 705 O O . LYS A 1 90 ? -10.719 8.012 10.911 1.00 91.25 90 LYS A O 1
ATOM 710 N N . THR A 1 91 ? -9.618 6.095 11.250 1.00 89.19 91 THR A N 1
ATOM 711 C CA . THR A 1 91 ? -8.736 6.266 10.083 1.00 89.19 91 THR A CA 1
ATOM 712 C C . THR A 1 91 ? -9.492 6.115 8.766 1.00 89.19 91 THR A C 1
ATOM 714 O O . THR A 1 91 ? -9.161 6.800 7.812 1.00 89.19 91 THR A O 1
ATOM 717 N N . MET A 1 92 ? -10.513 5.259 8.698 1.00 88.56 92 MET A N 1
ATOM 718 C CA . MET A 1 92 ? -11.353 5.145 7.505 1.00 88.56 92 MET A CA 1
ATOM 719 C C . MET A 1 92 ? -12.192 6.392 7.242 1.00 88.56 92 MET A C 1
ATOM 721 O O . MET A 1 92 ? -12.370 6.751 6.086 1.00 88.56 92 MET A O 1
ATOM 725 N N . GLU A 1 93 ? -12.689 7.040 8.294 1.00 89.38 93 GLU A N 1
ATOM 726 C CA . GLU A 1 93 ? -13.470 8.275 8.175 1.00 89.38 93 GLU A CA 1
ATOM 727 C C . GLU A 1 93 ? -12.602 9.453 7.711 1.00 89.38 93 GLU A C 1
ATOM 729 O O . GLU A 1 93 ? -13.046 10.264 6.906 1.00 89.38 93 GLU A O 1
ATOM 734 N N . THR A 1 94 ? -11.354 9.543 8.187 1.00 89.94 94 THR A N 1
ATOM 735 C CA . THR A 1 94 ? -10.465 10.664 7.847 1.00 89.94 94 THR A CA 1
ATOM 736 C C . THR A 1 94 ? -9.633 10.424 6.590 1.00 89.94 94 THR A C 1
ATOM 738 O O . THR A 1 94 ? -9.523 11.309 5.747 1.00 89.94 94 THR A O 1
ATOM 741 N N . GLN A 1 95 ? -8.984 9.262 6.483 1.00 89.62 95 GLN A N 1
ATOM 742 C CA . GLN A 1 95 ? -7.979 8.946 5.462 1.00 89.62 95 GLN A CA 1
ATOM 743 C C . GLN A 1 95 ? -7.991 7.442 5.112 1.00 89.62 95 GLN A C 1
ATOM 745 O O . GLN A 1 95 ? -7.075 6.699 5.500 1.00 89.62 95 GLN A O 1
ATOM 750 N N . PRO A 1 96 ? -8.997 6.964 4.353 1.00 88.75 96 PRO A N 1
ATOM 751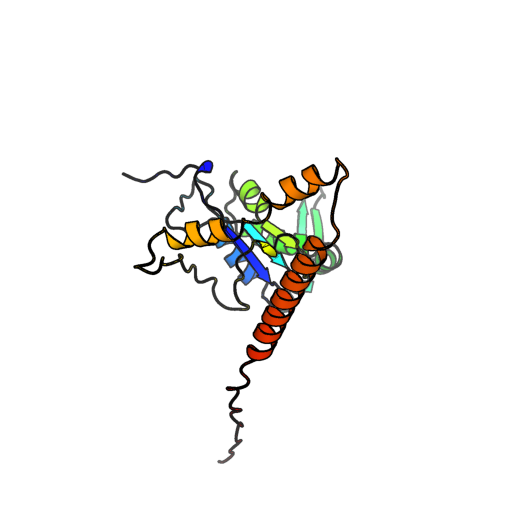 C CA . PRO A 1 96 ? -9.101 5.550 3.971 1.00 88.75 96 PRO A CA 1
ATOM 752 C C . PRO A 1 96 ? -7.897 5.072 3.140 1.00 88.75 96 PRO A C 1
ATOM 754 O O . PRO A 1 96 ? -7.418 3.946 3.304 1.00 88.75 96 PRO A O 1
ATOM 757 N N . ASP A 1 97 ? -7.328 5.981 2.352 1.00 91.00 97 ASP A N 1
ATOM 758 C CA . ASP A 1 97 ? -6.058 5.864 1.638 1.00 91.00 97 ASP A CA 1
ATOM 759 C C . ASP A 1 97 ? -4.915 5.259 2.471 1.00 91.00 97 ASP A C 1
ATOM 761 O O . ASP A 1 97 ? -4.211 4.333 2.052 1.00 91.00 97 ASP A O 1
ATOM 765 N N . VAL A 1 98 ? -4.735 5.756 3.699 1.00 91.12 98 VAL A N 1
ATOM 766 C CA . VAL A 1 98 ? -3.617 5.366 4.569 1.00 91.12 98 VAL A CA 1
ATOM 767 C C . VAL A 1 98 ? -3.763 3.921 5.029 1.00 91.12 98 VAL A C 1
ATOM 769 O O . VAL A 1 98 ? -2.763 3.199 5.112 1.00 91.12 98 VAL A O 1
ATOM 772 N N . VAL A 1 99 ? -4.994 3.472 5.286 1.00 91.69 99 VAL A N 1
ATOM 773 C CA . VAL A 1 99 ? -5.284 2.089 5.687 1.00 91.69 99 VAL A CA 1
ATOM 774 C C . VAL A 1 99 ? -4.851 1.134 4.578 1.00 91.69 99 VAL A C 1
ATOM 776 O O . VAL A 1 99 ? -4.109 0.176 4.825 1.00 91.69 99 VAL A O 1
ATOM 779 N N . PHE A 1 100 ? -5.243 1.442 3.341 1.00 91.25 100 PHE A N 1
ATOM 780 C CA . PHE A 1 100 ? -4.913 0.627 2.181 1.00 91.25 100 PHE A CA 1
ATOM 781 C C . PHE A 1 100 ? -3.410 0.658 1.879 1.00 91.25 100 PHE A C 1
ATOM 783 O O . PHE A 1 100 ? -2.765 -0.383 1.718 1.00 91.25 100 PHE A O 1
ATOM 790 N N . ARG A 1 101 ? -2.803 1.849 1.905 1.00 93.69 101 ARG A N 1
ATOM 791 C CA . ARG A 1 101 ? -1.362 2.028 1.699 1.00 93.69 101 ARG A CA 1
ATOM 792 C C . ARG A 1 101 ? -0.537 1.267 2.729 1.00 93.69 101 ARG A C 1
ATOM 794 O O . ARG A 1 101 ? 0.481 0.668 2.379 1.00 93.69 101 ARG A O 1
ATOM 801 N N . ARG A 1 102 ? -0.967 1.248 3.994 1.00 92.75 102 ARG A N 1
ATOM 802 C CA . ARG A 1 102 ? -0.308 0.490 5.068 1.00 92.75 102 ARG A CA 1
ATOM 803 C C . ARG A 1 102 ? -0.435 -1.015 4.850 1.00 92.75 102 ARG A C 1
ATOM 805 O O . ARG A 1 102 ? 0.547 -1.723 5.074 1.00 92.75 102 ARG A O 1
ATOM 812 N N . ALA A 1 103 ? -1.585 -1.491 4.372 1.00 93.06 103 ALA A N 1
ATOM 813 C CA . ALA A 1 103 ? -1.779 -2.895 4.021 1.00 93.06 103 ALA A CA 1
ATOM 814 C C . ALA A 1 103 ? -0.805 -3.343 2.918 1.00 93.06 103 ALA A C 1
ATOM 816 O O . ALA A 1 103 ? -0.088 -4.323 3.111 1.00 93.06 103 ALA A O 1
ATOM 817 N N . VAL A 1 104 ? -0.695 -2.590 1.815 1.00 95.25 104 VAL A N 1
ATOM 818 C CA . VAL A 1 104 ? 0.263 -2.903 0.734 1.00 95.25 104 VAL A CA 1
ATOM 819 C C . VAL A 1 104 ? 1.707 -2.786 1.223 1.00 95.25 104 VAL A C 1
ATOM 821 O O . VAL A 1 104 ? 2.536 -3.652 0.962 1.00 95.25 104 VAL A O 1
ATOM 824 N N . SER A 1 105 ? 2.009 -1.742 1.993 1.00 95.38 105 SER A N 1
ATOM 825 C CA . SER A 1 105 ? 3.341 -1.496 2.548 1.00 95.38 105 SER A CA 1
ATOM 826 C C . SER A 1 105 ? 3.834 -2.613 3.470 1.00 95.38 105 SER A C 1
ATOM 828 O O . SER A 1 105 ? 5.043 -2.840 3.542 1.00 95.38 105 SER A O 1
ATOM 830 N N . GLY A 1 106 ? 2.923 -3.309 4.157 1.00 94.88 106 GLY A N 1
ATOM 831 C CA . GLY A 1 106 ? 3.228 -4.492 4.964 1.00 94.88 106 GLY A CA 1
ATOM 832 C C . GLY A 1 106 ? 3.526 -5.754 4.147 1.00 94.88 106 GLY A C 1
ATOM 833 O O . GLY A 1 106 ? 4.179 -6.651 4.666 1.00 94.88 106 GLY A O 1
ATOM 834 N N . MET A 1 107 ? 3.098 -5.813 2.881 1.00 95.50 107 MET A N 1
ATOM 835 C CA . MET A 1 107 ? 3.333 -6.946 1.971 1.00 95.50 107 MET A CA 1
ATOM 836 C C . MET A 1 107 ? 4.646 -6.830 1.178 1.00 95.50 107 MET A C 1
ATOM 838 O O . MET A 1 107 ? 5.015 -7.758 0.459 1.00 95.50 107 MET A O 1
ATOM 842 N N . LEU A 1 108 ? 5.342 -5.693 1.272 1.00 94.50 108 LEU A N 1
ATOM 843 C CA . LEU A 1 108 ? 6.603 -5.447 0.571 1.00 94.50 108 LEU A CA 1
ATOM 844 C C . LEU A 1 108 ? 7.818 -5.798 1.446 1.00 94.50 108 LEU A C 1
ATOM 846 O O . LEU A 1 108 ? 7.778 -5.586 2.663 1.00 94.50 108 LEU A O 1
ATOM 850 N N . PRO A 1 109 ? 8.927 -6.273 0.845 1.00 94.00 109 PRO A N 1
ATOM 851 C CA . PRO A 1 109 ? 10.156 -6.555 1.578 1.00 94.00 109 PRO A CA 1
ATOM 852 C C . PRO A 1 109 ? 10.687 -5.286 2.251 1.00 94.00 109 PRO A C 1
ATOM 854 O O . PRO A 1 109 ? 10.665 -4.201 1.672 1.00 94.00 109 PRO A O 1
ATOM 857 N N . LYS A 1 110 ? 11.176 -5.407 3.487 1.00 94.06 110 LYS A N 1
ATOM 858 C CA . LYS A 1 110 ? 11.715 -4.279 4.259 1.00 94.06 110 LYS A CA 1
ATOM 859 C C . LYS A 1 110 ? 13.145 -3.963 3.803 1.00 94.06 110 LYS A C 1
ATOM 861 O O . LYS A 1 110 ? 14.104 -4.358 4.450 1.00 94.06 110 LYS A O 1
ATOM 866 N N . ASN A 1 111 ? 13.279 -3.283 2.669 1.00 94.12 111 ASN A N 1
ATOM 867 C CA . ASN A 1 111 ? 14.566 -2.875 2.100 1.00 94.12 111 ASN A CA 1
ATOM 868 C C . ASN A 1 111 ? 14.517 -1.432 1.557 1.00 94.12 111 ASN A C 1
ATOM 870 O O . ASN A 1 111 ? 13.466 -0.788 1.547 1.00 94.12 111 ASN A O 1
ATOM 874 N N . ASN A 1 112 ? 15.649 -0.944 1.044 1.00 92.00 112 ASN A N 1
ATOM 875 C CA . ASN A 1 112 ? 15.766 0.394 0.445 1.00 92.00 112 ASN A CA 1
ATOM 876 C C . ASN A 1 112 ? 14.960 0.562 -0.858 1.00 92.00 112 ASN A C 1
ATOM 878 O O . ASN A 1 112 ? 14.700 1.686 -1.290 1.00 92.00 112 ASN A O 1
ATOM 882 N N . LEU A 1 113 ? 14.528 -0.539 -1.484 1.00 91.56 113 LEU A N 1
ATOM 883 C CA . LEU A 1 113 ? 13.669 -0.504 -2.669 1.00 91.56 113 LEU A CA 1
ATOM 884 C C . LEU A 1 113 ? 12.206 -0.241 -2.300 1.00 91.56 113 LEU A C 1
ATOM 886 O O . LEU A 1 113 ? 11.507 0.423 -3.060 1.00 91.56 113 LEU A O 1
ATOM 890 N N . ARG A 1 114 ? 11.747 -0.670 -1.120 1.00 94.38 114 ARG A N 1
ATOM 891 C CA . ARG A 1 114 ? 10.370 -0.484 -0.631 1.00 94.38 114 ARG A CA 1
ATOM 892 C C . ARG A 1 114 ? 9.801 0.927 -0.825 1.00 94.38 114 ARG A C 1
ATOM 894 O O . ARG A 1 114 ? 8.710 1.023 -1.389 1.00 94.38 114 ARG A O 1
ATOM 901 N N . PRO A 1 115 ? 10.469 2.028 -0.421 1.00 94.06 115 PRO A N 1
ATOM 902 C CA . PRO A 1 115 ? 9.936 3.370 -0.657 1.00 94.06 115 PRO A CA 1
ATOM 903 C C . PRO A 1 115 ? 9.809 3.695 -2.150 1.00 94.06 115 PRO A C 1
ATOM 905 O O . PRO A 1 115 ? 8.846 4.350 -2.539 1.00 94.06 115 PRO A O 1
ATOM 908 N N . ARG A 1 116 ? 10.724 3.207 -3.000 1.00 92.44 116 ARG A N 1
ATOM 909 C CA . ARG A 1 116 ? 10.637 3.371 -4.462 1.00 92.44 116 ARG A CA 1
ATOM 910 C C . ARG A 1 116 ? 9.433 2.617 -5.024 1.00 92.44 116 ARG A C 1
ATOM 912 O O . ARG A 1 116 ? 8.678 3.186 -5.805 1.00 92.44 116 ARG A O 1
ATOM 919 N N . MET A 1 117 ? 9.193 1.394 -4.550 1.00 93.31 117 MET A N 1
ATOM 920 C CA . MET A 1 117 ? 8.018 0.609 -4.937 1.00 93.31 117 MET A CA 1
ATOM 921 C C . MET A 1 117 ? 6.715 1.308 -4.531 1.00 93.31 117 MET A C 1
ATOM 923 O O . MET A 1 117 ? 5.810 1.454 -5.348 1.00 93.31 117 MET A O 1
ATOM 927 N N . LEU A 1 118 ? 6.648 1.827 -3.302 1.00 94.69 118 LEU A N 1
ATOM 928 C CA . LEU A 1 118 ? 5.481 2.545 -2.780 1.00 94.69 118 LEU A CA 1
ATOM 929 C C . LEU A 1 118 ? 5.205 3.889 -3.465 1.00 94.69 118 LEU A C 1
ATOM 931 O O . LEU A 1 118 ? 4.077 4.371 -3.390 1.00 94.69 118 LEU A O 1
ATOM 935 N N . ARG A 1 119 ? 6.199 4.516 -4.107 1.00 93.44 119 ARG A N 1
ATOM 936 C CA . ARG A 1 119 ? 5.996 5.741 -4.907 1.00 93.44 119 ARG A CA 1
ATOM 937 C C . ARG A 1 119 ? 5.234 5.480 -6.210 1.00 93.44 119 ARG A C 1
ATOM 939 O O . ARG A 1 119 ? 4.658 6.411 -6.762 1.00 93.44 119 ARG A O 1
ATOM 946 N N . ARG A 1 120 ? 5.225 4.234 -6.697 1.00 91.88 120 ARG A N 1
ATOM 947 C CA . ARG A 1 120 ? 4.484 3.824 -7.904 1.00 91.88 120 ARG A CA 1
ATOM 948 C C . ARG A 1 120 ? 3.035 3.451 -7.633 1.00 91.88 120 ARG A C 1
ATOM 950 O O . ARG A 1 120 ? 2.250 3.360 -8.570 1.00 91.88 120 ARG A O 1
ATOM 957 N N . LEU A 1 121 ? 2.703 3.216 -6.368 1.00 93.88 121 LEU A N 1
ATOM 958 C CA . LEU A 1 121 ? 1.340 2.985 -5.936 1.00 93.88 121 LEU A CA 1
ATOM 959 C C . LEU A 1 121 ? 0.622 4.329 -5.815 1.00 93.88 121 LEU A C 1
ATOM 961 O O . LEU A 1 121 ? 1.014 5.174 -5.005 1.00 93.88 121 LEU A O 1
ATOM 965 N N . ARG A 1 122 ? -0.433 4.497 -6.606 1.00 91.69 122 ARG A N 1
ATOM 966 C CA . ARG A 1 122 ? -1.381 5.606 -6.524 1.00 91.69 122 ARG A CA 1
ATOM 967 C C . ARG A 1 122 ? -2.714 5.057 -6.055 1.00 91.69 122 ARG A C 1
ATOM 969 O O . ARG A 1 122 ? -3.145 4.000 -6.507 1.00 91.69 122 ARG A O 1
ATOM 976 N N . ILE A 1 123 ? -3.317 5.741 -5.104 1.00 92.06 123 ILE A N 1
ATOM 977 C CA . ILE A 1 123 ? -4.572 5.340 -4.495 1.00 92.06 123 ILE A CA 1
ATOM 978 C C . ILE A 1 123 ? -5.428 6.599 -4.491 1.00 92.06 123 ILE A C 1
ATOM 980 O O . ILE A 1 123 ? -4.949 7.669 -4.127 1.00 92.06 123 ILE A O 1
ATOM 984 N N . GLU A 1 124 ? -6.648 6.455 -4.984 1.00 90.25 124 GLU A N 1
ATOM 985 C CA . GLU A 1 124 ? -7.642 7.508 -5.055 1.00 90.25 124 GLU A CA 1
ATOM 986 C C . GLU A 1 124 ? -8.905 7.020 -4.350 1.00 90.25 124 GLU A C 1
ATOM 988 O O . GLU A 1 124 ? -9.379 5.894 -4.552 1.00 90.25 124 GLU A O 1
ATOM 993 N N . ASN A 1 125 ? -9.477 7.881 -3.515 1.00 87.31 125 ASN A N 1
ATOM 994 C CA . ASN A 1 125 ? -10.693 7.540 -2.778 1.00 87.31 125 ASN A CA 1
ATOM 995 C C . ASN A 1 125 ? -11.932 7.525 -3.685 1.00 87.31 125 ASN A C 1
ATOM 997 O O . ASN A 1 125 ? -12.881 6.795 -3.397 1.00 87.31 125 ASN A O 1
ATOM 1001 N N . GLY A 1 126 ? -11.910 8.301 -4.774 1.00 81.69 126 GLY A N 1
ATOM 1002 C CA . GLY A 1 126 ? -12.985 8.404 -5.760 1.00 81.69 126 GLY A CA 1
ATOM 1003 C C . GLY A 1 126 ? -12.778 7.546 -7.012 1.00 81.69 126 GLY A C 1
ATOM 1004 O O . GLY A 1 126 ? -11.785 6.832 -7.156 1.00 81.69 126 GLY A O 1
ATOM 1005 N N . ALA A 1 127 ? -13.737 7.641 -7.935 1.00 74.00 127 ALA A N 1
ATOM 1006 C CA . ALA A 1 127 ? -13.740 6.897 -9.197 1.00 74.00 127 ALA A CA 1
ATOM 1007 C C . ALA A 1 127 ? -12.912 7.563 -10.312 1.00 74.00 127 ALA A C 1
ATOM 1009 O O . ALA A 1 127 ? -12.535 6.904 -11.279 1.00 74.00 127 ALA A O 1
ATOM 1010 N N . SER A 1 128 ? -12.646 8.868 -10.203 1.00 70.19 128 SER A N 1
ATOM 1011 C CA . SER A 1 128 ? -11.912 9.617 -11.223 1.00 70.19 128 SER A CA 1
ATOM 1012 C C . SER A 1 128 ? -10.436 9.705 -10.859 1.00 70.19 128 SER A C 1
ATOM 1014 O O . SER A 1 128 ? -10.087 10.186 -9.784 1.00 70.19 128 SER A O 1
ATOM 1016 N N . SER A 1 129 ? -9.574 9.259 -11.770 1.00 67.38 129 SER A N 1
ATOM 1017 C CA . SER A 1 129 ? -8.134 9.479 -11.692 1.00 67.38 129 SER A CA 1
ATOM 1018 C C . SER A 1 129 ? -7.608 9.853 -13.079 1.00 67.38 129 SER A C 1
ATOM 1020 O O . SER A 1 129 ? -7.923 9.157 -14.050 1.00 67.38 129 SER A O 1
ATOM 1022 N N . PRO A 1 130 ? -6.773 10.902 -13.202 1.00 63.56 130 PRO A N 1
ATOM 1023 C CA . PRO A 1 130 ? -6.219 11.329 -14.490 1.00 63.56 130 PRO A CA 1
ATOM 1024 C C . PRO A 1 130 ? -5.321 10.258 -15.130 1.00 63.56 130 PRO A C 1
ATOM 1026 O O . PRO A 1 130 ? -5.067 10.283 -16.330 1.00 63.56 130 PRO A O 1
ATOM 1029 N N . PHE A 1 131 ? -4.866 9.282 -14.343 1.00 63.50 131 PHE A N 1
ATOM 1030 C CA . PHE A 1 131 ? -3.975 8.214 -14.784 1.00 63.50 131 PHE A CA 1
ATOM 1031 C C . PHE A 1 131 ? -4.705 6.985 -15.340 1.00 63.50 131 PHE A C 1
ATOM 1033 O O . PHE A 1 131 ? -4.059 6.079 -15.864 1.00 63.50 131 PHE A O 1
ATOM 1040 N N . VAL A 1 132 ? -6.041 6.948 -15.259 1.00 61.94 132 VAL A N 1
ATOM 1041 C CA . VAL A 1 132 ? -6.855 5.835 -15.780 1.00 61.94 132 VAL A CA 1
ATOM 1042 C C . VAL A 1 132 ? -6.765 5.746 -17.304 1.00 61.94 132 VAL A C 1
ATOM 1044 O O . VAL A 1 132 ? -6.814 4.646 -17.843 1.00 61.94 132 VAL A O 1
ATOM 1047 N N . ALA A 1 133 ? -6.563 6.873 -17.996 1.00 60.72 133 ALA A N 1
ATOM 1048 C CA . ALA A 1 133 ? -6.478 6.917 -19.458 1.00 60.72 133 ALA A CA 1
ATOM 1049 C C . ALA A 1 133 ? -5.321 6.076 -20.033 1.00 60.72 133 ALA A C 1
ATOM 1051 O O . ALA A 1 133 ? -5.437 5.554 -21.136 1.00 60.72 133 ALA A O 1
ATOM 1052 N N . ASN A 1 134 ? -4.239 5.899 -19.268 1.00 64.19 134 ASN A N 1
ATOM 1053 C CA . ASN A 1 134 ? -3.046 5.164 -19.700 1.00 64.19 134 ASN A CA 1
ATOM 1054 C C . ASN A 1 134 ? -2.958 3.747 -19.112 1.00 64.19 134 ASN A C 1
ATOM 1056 O O . ASN A 1 134 ? -1.984 3.038 -19.366 1.00 64.19 134 ASN A O 1
ATOM 1060 N N . ALA A 1 135 ? -3.920 3.348 -18.278 1.00 67.50 135 ALA A N 1
ATOM 1061 C CA . ALA A 1 135 ? -3.841 2.116 -17.509 1.00 67.50 135 ALA A CA 1
ATOM 1062 C C . ALA A 1 135 ? -4.576 0.958 -18.189 1.00 67.50 135 ALA A C 1
ATOM 1064 O O . ALA A 1 135 ? -5.720 1.089 -18.624 1.00 67.50 135 ALA A O 1
ATOM 1065 N N . LEU A 1 136 ? -3.939 -0.213 -18.211 1.00 68.06 136 LEU A N 1
ATOM 1066 C CA . LEU A 1 136 ? -4.603 -1.463 -18.553 1.00 68.06 136 LEU A CA 1
ATOM 1067 C C . LEU A 1 136 ? -5.633 -1.780 -17.462 1.00 68.06 136 LEU A C 1
ATOM 1069 O O . LEU A 1 136 ? -5.314 -1.789 -16.267 1.00 68.06 136 LEU A O 1
ATOM 1073 N N . ARG A 1 137 ? -6.885 -2.011 -17.869 1.00 57.09 137 ARG A N 1
ATOM 1074 C CA . ARG A 1 137 ? -7.959 -2.423 -16.959 1.00 57.09 137 ARG A CA 1
ATOM 1075 C C . ARG A 1 137 ? -7.819 -3.910 -16.657 1.00 57.09 137 ARG A C 1
ATOM 1077 O O . ARG A 1 137 ? -7.891 -4.718 -17.577 1.00 57.09 137 ARG A O 1
ATOM 1084 N N . SER A 1 138 ? -7.697 -4.272 -15.384 1.00 55.25 138 SER A N 1
ATOM 1085 C CA . SER A 1 138 ? -8.003 -5.632 -14.937 1.00 55.25 138 SER A CA 1
ATOM 1086 C C . SER A 1 138 ? -9.487 -5.728 -14.559 1.00 55.25 138 SER A C 1
ATOM 1088 O O . SER A 1 138 ? -10.074 -4.773 -14.043 1.00 55.25 138 SER A O 1
ATOM 1090 N N . GLY A 1 139 ? -10.129 -6.850 -14.896 1.00 42.88 139 GLY A N 1
ATOM 1091 C CA . GLY A 1 139 ? -11.554 -7.075 -14.635 1.00 42.88 139 GLY A CA 1
ATOM 1092 C C . GLY A 1 139 ? -11.895 -7.177 -13.136 1.00 42.88 139 GLY A C 1
ATOM 1093 O O . GLY A 1 139 ? -11.009 -7.418 -12.311 1.00 42.88 139 GLY A O 1
ATOM 1094 N N . PRO A 1 140 ? -13.173 -6.986 -12.753 1.00 39.00 140 PRO A N 1
ATOM 1095 C CA . PRO A 1 140 ? -13.612 -7.094 -11.368 1.00 39.00 140 PRO A CA 1
ATOM 1096 C C . PRO A 1 140 ? -13.696 -8.561 -10.927 1.00 39.00 140 PRO A C 1
ATOM 1098 O O . PRO A 1 140 ? -14.571 -9.306 -11.355 1.00 39.00 140 PRO A O 1
ATOM 1101 N N . GLY A 1 141 ? -12.820 -8.944 -9.997 1.00 42.06 141 GLY A N 1
ATOM 1102 C CA . GLY A 1 141 ? -12.807 -10.279 -9.402 1.00 42.06 141 GLY A CA 1
ATOM 1103 C C . GLY A 1 141 ? -12.033 -11.301 -10.236 1.00 42.06 141 GLY A C 1
ATOM 1104 O O . GLY A 1 141 ? -12.186 -11.381 -11.444 1.00 42.06 141 GLY A O 1
ATOM 1105 N N . ALA A 1 142 ? -11.251 -12.114 -9.530 1.00 33.97 142 ALA A N 1
ATOM 1106 C CA . ALA A 1 142 ? -10.351 -13.136 -10.055 1.00 33.97 142 ALA A CA 1
ATOM 1107 C C . ALA A 1 142 ? -9.127 -12.567 -10.780 1.00 33.97 142 ALA A C 1
ATOM 1109 O O . ALA A 1 142 ? -9.219 -11.785 -11.712 1.00 33.97 142 ALA A O 1
ATOM 1110 N N . ASP A 1 143 ? -7.974 -12.945 -10.231 1.00 31.69 143 ASP A N 1
ATOM 1111 C CA . ASP A 1 143 ? -6.713 -13.128 -10.927 1.00 31.69 143 ASP A CA 1
ATOM 1112 C C . ASP A 1 143 ? -6.396 -12.063 -11.975 1.00 31.69 143 ASP A C 1
ATOM 1114 O O . ASP A 1 143 ? -6.852 -12.099 -13.114 1.00 31.69 143 ASP A O 1
ATOM 1118 N N . ILE A 1 144 ? -5.476 -11.165 -11.619 1.00 40.72 144 ILE A N 1
ATOM 1119 C CA . ILE A 1 144 ? -4.571 -10.647 -12.638 1.00 40.72 144 ILE A CA 1
ATOM 1120 C C . ILE A 1 144 ? -3.834 -11.893 -13.138 1.00 40.72 144 ILE A C 1
ATOM 1122 O O . ILE A 1 144 ? -2.798 -12.274 -12.584 1.00 40.72 144 ILE A O 1
ATOM 1126 N N . VAL A 1 145 ? -4.424 -12.594 -14.110 1.00 32.12 145 VAL A N 1
ATOM 1127 C CA . VAL A 1 145 ? -3.671 -13.456 -14.992 1.00 32.12 145 VAL A CA 1
ATOM 1128 C C . VAL A 1 145 ? -2.637 -12.492 -15.521 1.00 32.12 145 VAL A C 1
ATOM 1130 O O . VAL A 1 145 ? -2.943 -11.478 -16.149 1.00 32.12 145 VAL A O 1
ATOM 1133 N N . LEU A 1 146 ? -1.397 -12.743 -15.126 1.00 38.28 146 LEU A N 1
ATOM 1134 C CA . LEU A 1 146 ? -0.252 -12.217 -15.822 1.00 38.28 146 LEU A CA 1
ATOM 1135 C C . LEU A 1 146 ? -0.299 -12.909 -17.177 1.00 38.28 146 LEU A C 1
ATOM 1137 O O . LEU A 1 146 ? 0.471 -13.829 -17.444 1.00 38.28 146 LEU A O 1
ATOM 1141 N N . GLU A 1 147 ? -1.258 -12.511 -18.011 1.00 29.70 147 GLU A N 1
ATOM 1142 C CA . GLU A 1 147 ? -1.122 -12.619 -19.439 1.00 29.70 147 GLU A CA 1
ATOM 1143 C C . GLU A 1 147 ? 0.076 -11.724 -19.713 1.00 29.70 147 GLU A C 1
ATOM 1145 O O . GLU A 1 147 ? -0.004 -10.515 -19.925 1.00 29.70 147 GLU A O 1
ATOM 1150 N N . THR A 1 148 ? 1.248 -12.354 -19.599 1.00 34.09 148 THR A N 1
ATOM 1151 C CA . THR A 1 148 ? 2.366 -12.038 -20.464 1.00 34.09 148 THR A CA 1
ATOM 1152 C C . THR A 1 148 ? 1.700 -11.828 -21.809 1.00 34.09 148 THR A C 1
ATOM 1154 O O . THR A 1 148 ? 1.005 -12.756 -22.228 1.00 34.09 148 THR A O 1
ATOM 1157 N N . PRO A 1 149 ? 1.785 -10.644 -22.433 1.00 35.69 149 PRO A N 1
ATOM 1158 C CA . PRO A 1 149 ? 1.247 -10.489 -23.765 1.00 35.69 149 PRO A CA 1
ATOM 1159 C C . PRO A 1 149 ? 1.950 -11.550 -24.604 1.00 35.69 149 PRO A C 1
ATOM 1161 O O . PRO A 1 149 ? 3.126 -11.412 -24.943 1.00 35.69 149 PRO A O 1
ATOM 1164 N N . THR A 1 150 ? 1.275 -12.673 -24.844 1.00 34.97 150 THR A N 1
ATOM 1165 C CA . THR A 1 150 ? 1.693 -13.621 -25.849 1.00 34.97 150 THR A CA 1
ATOM 1166 C C . THR A 1 150 ? 1.479 -12.822 -27.109 1.00 34.97 150 THR A C 1
ATOM 1168 O O . THR A 1 150 ? 0.344 -12.612 -27.535 1.00 34.97 150 THR A O 1
ATOM 1171 N N . LEU A 1 151 ? 2.572 -12.248 -27.621 1.00 36.31 151 LEU A N 1
ATOM 1172 C CA . LEU A 1 151 ? 2.570 -11.678 -28.952 1.00 36.31 151 LEU A CA 1
ATOM 1173 C C . LEU A 1 151 ? 1.898 -12.725 -29.843 1.00 36.31 151 LEU A C 1
ATOM 1175 O O . LEU A 1 151 ? 2.347 -13.876 -29.819 1.00 36.31 151 LEU A O 1
ATOM 1179 N N . PRO A 1 152 ? 0.818 -12.382 -30.566 1.00 37.53 152 PRO A N 1
ATOM 1180 C CA . PRO A 1 152 ? 0.234 -13.318 -31.504 1.00 37.53 152 PRO A CA 1
ATOM 1181 C C . PRO A 1 152 ? 1.355 -13.694 -32.467 1.00 37.53 152 PRO A C 1
ATOM 1183 O O . PRO A 1 152 ? 1.909 -12.829 -33.153 1.00 37.53 152 PRO A O 1
ATOM 1186 N N . ALA A 1 153 ? 1.759 -14.962 -32.432 1.00 39.81 153 ALA A N 1
ATOM 1187 C CA . ALA A 1 153 ? 2.780 -15.499 -33.309 1.00 39.81 153 ALA A CA 1
ATOM 1188 C C . ALA A 1 153 ? 2.314 -15.260 -34.753 1.00 39.81 153 ALA A C 1
ATOM 1190 O O . ALA A 1 153 ? 1.431 -15.956 -35.243 1.00 39.81 153 ALA A O 1
ATOM 1191 N N . GLY A 1 154 ? 2.835 -14.208 -35.395 1.00 42.84 154 GLY A N 1
ATOM 1192 C CA . GLY A 1 154 ? 2.519 -13.872 -36.785 1.00 42.84 154 GLY A CA 1
ATOM 1193 C C . GLY A 1 154 ? 2.294 -12.393 -37.121 1.00 42.84 154 GLY A C 1
ATOM 1194 O O . GLY A 1 154 ? 2.326 -12.056 -38.301 1.00 42.84 154 GLY A O 1
ATOM 1195 N N . ALA A 1 155 ? 2.113 -11.477 -36.164 1.00 35.44 155 ALA A N 1
ATOM 1196 C CA . ALA A 1 155 ? 1.913 -10.063 -36.510 1.00 35.44 155 ALA A CA 1
ATOM 1197 C C . ALA A 1 155 ? 3.254 -9.315 -36.623 1.00 35.44 155 ALA A C 1
ATOM 1199 O O . ALA A 1 155 ? 3.840 -8.891 -35.627 1.00 35.44 155 ALA A O 1
ATOM 1200 N N . ALA A 1 156 ? 3.755 -9.165 -37.851 1.00 39.53 156 ALA A N 1
ATOM 1201 C CA . ALA A 1 156 ? 4.971 -8.414 -38.143 1.00 39.53 156 ALA A CA 1
ATOM 1202 C C . ALA A 1 156 ? 4.909 -6.970 -37.582 1.00 39.53 156 ALA A C 1
ATOM 1204 O O . ALA A 1 156 ? 3.875 -6.306 -37.695 1.00 39.53 156 ALA A O 1
ATOM 1205 N N . PRO A 1 157 ? 6.026 -6.417 -37.066 1.00 42.94 157 PRO A N 1
ATOM 1206 C CA . PRO A 1 157 ? 6.093 -5.092 -36.426 1.00 42.94 157 PRO A CA 1
ATOM 1207 C C . PRO A 1 157 ? 5.819 -3.900 -37.365 1.00 42.94 157 PRO A C 1
ATOM 1209 O O . PRO A 1 157 ? 5.898 -2.746 -36.945 1.00 42.94 157 PRO A O 1
ATOM 1212 N N . ARG A 1 158 ? 5.493 -4.151 -38.638 1.00 38.53 158 ARG A N 1
ATOM 1213 C CA . ARG A 1 158 ? 5.212 -3.108 -39.630 1.00 38.53 158 ARG A CA 1
ATOM 1214 C C . ARG A 1 158 ? 3.866 -2.420 -39.396 1.00 38.53 158 ARG A C 1
ATOM 1216 O O . ARG A 1 158 ? 3.805 -1.204 -39.518 1.00 38.53 158 ARG A O 1
ATOM 1223 N N . THR A 1 159 ? 2.829 -3.143 -38.974 1.00 43.50 159 THR A N 1
ATOM 1224 C CA . THR A 1 159 ? 1.454 -2.607 -38.935 1.00 43.50 159 THR A CA 1
ATOM 1225 C C . THR A 1 159 ? 1.223 -1.599 -37.807 1.00 43.50 159 THR A C 1
ATOM 1227 O O . THR A 1 159 ? 0.522 -0.611 -38.000 1.00 43.50 159 THR A O 1
ATOM 1230 N N . VAL A 1 160 ? 1.851 -1.788 -36.641 1.00 39.47 160 VAL A N 1
ATOM 1231 C CA . VAL A 1 160 ? 1.662 -0.887 -35.486 1.00 39.47 160 VAL A CA 1
ATOM 1232 C C . VAL A 1 160 ? 2.364 0.459 -35.711 1.00 39.47 160 VAL A C 1
ATOM 1234 O O . VAL A 1 160 ? 1.810 1.506 -35.389 1.00 39.47 160 VAL A O 1
ATOM 1237 N N . LEU A 1 161 ? 3.540 0.452 -36.352 1.00 46.34 161 LEU A N 1
ATOM 1238 C CA . LEU A 1 161 ? 4.224 1.675 -36.787 1.00 46.34 161 LEU A CA 1
ATOM 1239 C C . LEU A 1 161 ? 3.483 2.380 -37.928 1.00 46.34 161 LEU A C 1
ATOM 1241 O O . LEU A 1 161 ? 3.535 3.602 -38.009 1.00 46.34 161 LEU A O 1
ATOM 1245 N N . GLN A 1 162 ? 2.786 1.641 -38.793 1.00 49.22 162 GLN A N 1
ATOM 1246 C CA . GLN A 1 162 ? 2.000 2.213 -39.889 1.00 49.22 162 GLN A CA 1
ATOM 1247 C C . GLN A 1 162 ? 0.717 2.879 -39.369 1.00 49.22 162 GLN A C 1
ATOM 1249 O O . GLN A 1 162 ? 0.445 4.020 -39.730 1.00 49.22 162 GLN A O 1
ATOM 1254 N N . ALA A 1 163 ? 0.029 2.245 -38.413 1.00 39.88 163 ALA A N 1
ATOM 1255 C CA . ALA A 1 163 ? -1.176 2.782 -37.782 1.00 39.88 163 ALA A CA 1
ATOM 1256 C C . ALA A 1 163 ? -0.911 4.045 -36.936 1.00 39.88 163 ALA A C 1
ATOM 1258 O O . ALA A 1 163 ? -1.672 5.006 -37.016 1.00 39.88 163 ALA A O 1
ATOM 1259 N N . VAL A 1 164 ? 0.195 4.095 -36.177 1.00 50.19 164 VAL A N 1
ATOM 1260 C CA . VAL A 1 164 ? 0.577 5.300 -35.406 1.00 50.19 164 VAL A CA 1
ATOM 1261 C C . VAL A 1 164 ? 1.031 6.440 -36.332 1.00 50.19 164 VAL A C 1
ATOM 1263 O O . VAL A 1 164 ? 0.764 7.609 -36.066 1.00 50.19 164 VAL A O 1
ATOM 1266 N N . ARG A 1 165 ? 1.664 6.116 -37.467 1.00 47.12 165 ARG A N 1
ATOM 1267 C CA . ARG A 1 165 ? 2.143 7.097 -38.459 1.00 47.12 165 ARG A CA 1
ATOM 1268 C C . ARG A 1 165 ? 1.024 7.662 -39.346 1.00 47.12 165 ARG A C 1
ATOM 1270 O O . ARG A 1 165 ? 1.225 8.704 -39.977 1.00 47.12 165 ARG A O 1
ATOM 1277 N N . GLU A 1 166 ? -0.131 7.000 -39.385 1.00 51.84 166 GLU A N 1
ATOM 1278 C CA . GLU A 1 166 ? -1.347 7.451 -40.074 1.00 51.84 166 GLU A CA 1
ATOM 1279 C C . GLU A 1 166 ? -2.236 8.339 -39.187 1.00 51.84 166 GLU A C 1
ATOM 1281 O O . GLU A 1 166 ? -2.823 9.291 -39.698 1.00 51.84 166 GLU A O 1
ATOM 1286 N N . SER A 1 167 ? -2.270 8.131 -37.864 1.00 46.78 167 SER A N 1
ATOM 1287 C CA . SER A 1 167 ? -3.075 8.959 -36.947 1.00 46.78 167 SER A CA 1
ATOM 1288 C C . SER A 1 167 ? -2.484 10.342 -36.621 1.00 46.78 167 SER A C 1
ATOM 1290 O O . SER A 1 167 ? -3.172 11.167 -36.028 1.00 46.78 167 SER A O 1
ATOM 1292 N N . GLU A 1 168 ? -1.242 10.634 -37.024 1.00 46.06 168 GLU A N 1
ATOM 1293 C CA . GLU A 1 168 ? -0.582 11.937 -36.794 1.00 46.06 168 GLU A CA 1
ATOM 1294 C C . GLU A 1 168 ? -0.571 12.879 -38.016 1.00 46.06 168 GLU A C 1
ATOM 1296 O O . GLU A 1 168 ? 0.110 13.907 -38.025 1.00 46.06 168 GLU A O 1
ATOM 1301 N N . ARG A 1 169 ? -1.347 12.587 -39.065 1.00 45.88 169 ARG A N 1
ATOM 1302 C CA . ARG A 1 169 ? -1.518 13.502 -40.207 1.00 45.88 169 ARG A CA 1
ATOM 1303 C C . ARG A 1 169 ? -2.930 14.085 -40.188 1.00 45.88 169 ARG A C 1
ATOM 1305 O O . ARG A 1 169 ? -3.817 13.540 -40.836 1.00 45.88 169 ARG A O 1
ATOM 1312 N N . PRO A 1 170 ? -3.153 15.173 -39.424 1.00 48.56 170 PRO A N 1
ATOM 1313 C CA . PRO A 1 170 ? -3.311 16.459 -40.109 1.00 48.56 170 PRO A CA 1
ATOM 1314 C C . PRO A 1 170 ? -2.840 17.684 -39.290 1.00 48.56 170 PRO A C 1
ATOM 1316 O O . PRO A 1 170 ? -3.482 18.725 -39.330 1.00 48.56 170 PRO A O 1
ATOM 1319 N N . LEU A 1 171 ? -1.721 17.627 -38.557 1.00 42.22 171 LEU A N 1
ATOM 1320 C CA . LEU A 1 171 ? -1.187 18.832 -37.879 1.00 42.22 171 LEU A CA 1
ATOM 1321 C C . LEU A 1 171 ? -0.093 19.574 -38.667 1.00 42.22 171 LEU A C 1
ATOM 1323 O O . LEU A 1 171 ? 0.222 20.722 -38.359 1.00 42.22 171 LEU A O 1
ATOM 1327 N N . SER A 1 172 ? 0.436 18.980 -39.741 1.00 46.38 172 SER A N 1
ATOM 1328 C CA . SER A 1 172 ? 1.407 19.646 -40.622 1.00 46.38 172 SER A CA 1
ATOM 1329 C C . SER A 1 172 ? 0.765 20.479 -41.740 1.00 46.38 172 SER A C 1
ATOM 1331 O O . SER A 1 172 ? 1.399 21.414 -42.227 1.00 46.38 172 SER A O 1
ATOM 1333 N N . GLN A 1 173 ? -0.493 20.213 -42.119 1.00 45.53 173 GLN A N 1
ATOM 1334 C CA . GLN A 1 173 ? -1.204 21.018 -43.127 1.00 45.53 173 GLN A CA 1
ATOM 1335 C C . GLN A 1 173 ? -1.900 22.252 -42.533 1.00 45.53 173 GLN A C 1
ATOM 1337 O O . GLN A 1 173 ? -1.893 23.311 -43.158 1.00 45.53 173 GLN A O 1
ATOM 1342 N N . LEU A 1 174 ? -2.378 22.183 -41.285 1.00 42.81 174 LEU A N 1
ATOM 1343 C CA . LEU A 1 174 ? -3.011 23.326 -40.609 1.00 42.81 174 LEU A CA 1
ATOM 1344 C C . LEU A 1 174 ? -2.037 24.476 -40.304 1.00 42.81 174 LEU A C 1
ATOM 1346 O O . LEU A 1 174 ? -2.450 25.629 -40.227 1.00 42.81 174 LEU A O 1
ATOM 1350 N N . ARG A 1 175 ? -0.730 24.200 -40.211 1.00 42.12 175 ARG A N 1
ATOM 1351 C CA . ARG A 1 175 ? 0.280 25.241 -39.966 1.00 42.12 175 ARG A CA 1
ATOM 1352 C C . ARG A 1 175 ? 0.623 26.060 -41.219 1.00 42.12 175 ARG A C 1
ATOM 1354 O O . ARG A 1 175 ? 1.059 27.197 -41.083 1.00 42.12 175 ARG A O 1
ATOM 1361 N N . ARG A 1 176 ? 0.388 25.522 -42.426 1.00 45.19 176 ARG A N 1
ATOM 1362 C CA . ARG A 1 176 ? 0.518 26.271 -43.692 1.00 45.19 176 ARG A CA 1
ATOM 1363 C C . ARG A 1 176 ? -0.716 27.117 -43.995 1.00 45.19 176 ARG A C 1
ATOM 1365 O O . ARG A 1 176 ? -0.558 28.238 -44.458 1.00 45.19 176 ARG A O 1
ATOM 1372 N N . VAL A 1 177 ? -1.914 26.619 -43.686 1.00 45.50 177 VAL A N 1
ATOM 1373 C CA . VAL A 1 177 ? -3.170 27.346 -43.948 1.00 45.50 177 VAL A CA 1
ATOM 1374 C C . VAL A 1 177 ? -3.303 28.575 -43.043 1.00 45.50 177 VAL A C 1
ATOM 1376 O O . VAL A 1 177 ? -3.617 29.652 -43.533 1.00 45.50 177 VAL A O 1
ATOM 1379 N N . VAL A 1 178 ? -2.951 28.462 -41.756 1.00 47.81 178 VAL A N 1
ATOM 1380 C CA . VAL A 1 178 ? -2.976 29.611 -40.827 1.00 47.81 178 VAL A CA 1
ATOM 1381 C C . VAL A 1 178 ? -1.854 30.621 -41.123 1.00 47.81 178 VAL A C 1
ATOM 1383 O O . VAL A 1 178 ? -2.017 31.815 -40.881 1.00 47.81 178 VAL A O 1
ATOM 1386 N N . ALA A 1 179 ? -0.729 30.172 -41.696 1.00 43.62 179 ALA A N 1
ATOM 1387 C CA . ALA A 1 179 ? 0.350 31.061 -42.134 1.00 43.62 179 ALA A CA 1
ATOM 1388 C C . ALA A 1 179 ? 0.032 31.803 -43.448 1.00 43.62 179 ALA A C 1
ATOM 1390 O O . ALA A 1 179 ? 0.571 32.881 -43.669 1.00 43.62 179 ALA A O 1
ATOM 1391 N N . ALA A 1 180 ? -0.843 31.257 -44.301 1.00 40.88 180 ALA A N 1
ATOM 1392 C CA . ALA A 1 180 ? -1.229 31.868 -45.576 1.00 40.88 180 ALA A CA 1
ATOM 1393 C C . ALA A 1 180 ? -2.365 32.902 -45.451 1.00 40.88 180 ALA A C 1
ATOM 1395 O O . ALA A 1 180 ? -2.584 33.686 -46.368 1.00 40.88 180 ALA A O 1
ATOM 1396 N N . THR A 1 181 ? -3.066 32.963 -44.316 1.00 42.69 181 THR A N 1
ATOM 1397 C CA . THR A 1 181 ? -4.159 33.927 -44.087 1.00 42.69 181 THR A CA 1
ATOM 1398 C C . THR A 1 181 ? -3.711 35.301 -43.563 1.00 42.69 181 THR A C 1
ATOM 1400 O O . THR A 1 181 ? -4.561 36.135 -43.268 1.00 42.69 181 THR A O 1
ATOM 1403 N N . SER A 1 182 ? -2.405 35.583 -43.461 1.00 47.12 182 SER A N 1
ATOM 1404 C CA . SER A 1 182 ? -1.885 36.904 -43.047 1.00 47.12 182 SER A CA 1
ATOM 1405 C C . SER A 1 182 ? -1.529 37.841 -44.208 1.00 47.12 182 SER A C 1
ATOM 1407 O O . SER A 1 182 ? -1.072 38.958 -43.977 1.00 47.12 182 SER A O 1
ATOM 1409 N N . THR A 1 183 ? -1.751 37.439 -45.460 1.00 40.41 183 THR A N 1
ATOM 1410 C CA . THR A 1 183 ? -1.542 38.311 -46.625 1.00 40.41 183 THR A CA 1
ATOM 1411 C C . THR A 1 183 ? -2.781 38.251 -47.508 1.00 40.41 183 THR A C 1
ATOM 1413 O O . THR A 1 183 ? -3.005 37.294 -48.240 1.00 40.41 183 THR A O 1
ATOM 1416 N N . GLY A 1 184 ? -3.653 39.248 -47.368 1.00 47.91 184 GLY A N 1
ATOM 1417 C CA . GLY A 1 184 ? -4.944 39.268 -48.046 1.00 47.91 184 GLY A CA 1
ATOM 1418 C C . GLY A 1 184 ? -4.821 39.319 -49.568 1.00 47.91 184 GLY A C 1
ATOM 1419 O O . GLY A 1 184 ? -4.252 40.274 -50.087 1.00 47.91 184 GLY A O 1
ATOM 1420 N N . LYS A 1 185 ? -5.413 38.332 -50.264 1.00 36.19 185 LYS A N 1
ATOM 1421 C CA . LYS A 1 185 ? -6.040 38.458 -51.598 1.00 36.19 185 LYS A CA 1
ATOM 1422 C C . LYS A 1 185 ? -6.759 37.149 -52.005 1.00 36.19 185 LYS A C 1
ATOM 1424 O O . LYS A 1 185 ? -6.076 36.156 -52.202 1.00 36.19 185 LYS A O 1
ATOM 1429 N N . ALA A 1 186 ? -8.087 37.213 -52.219 1.00 32.28 186 ALA A N 1
ATOM 1430 C CA . ALA A 1 186 ? -8.966 36.248 -52.939 1.00 32.28 186 ALA A CA 1
ATOM 1431 C C . ALA A 1 186 ? -9.100 34.810 -52.355 1.00 32.28 186 ALA A C 1
ATOM 1433 O O . ALA A 1 186 ? -8.164 34.301 -51.766 1.00 32.28 186 ALA A O 1
ATOM 1434 N N . ALA A 1 187 ? -10.193 34.040 -52.449 1.00 39.25 187 ALA A N 1
ATOM 1435 C CA . ALA A 1 187 ? -11.577 34.174 -52.925 1.00 39.25 187 ALA A CA 1
ATOM 1436 C C . ALA A 1 187 ? -12.460 33.202 -52.079 1.00 39.25 187 ALA A C 1
ATOM 1438 O O . ALA A 1 187 ? -11.947 32.185 -51.610 1.00 39.25 187 ALA A O 1
ATOM 1439 N N . PRO A 1 188 ? -13.762 33.467 -51.854 1.00 46.59 188 PRO A N 1
ATOM 1440 C CA . PRO A 1 188 ? -14.572 32.782 -50.831 1.00 46.59 188 PRO A CA 1
ATOM 1441 C C . PRO A 1 188 ? -15.042 31.344 -51.152 1.00 46.59 188 PRO A C 1
ATOM 1443 O O . PRO A 1 188 ? -15.941 30.844 -50.488 1.00 46.59 188 PRO A O 1
ATOM 1446 N N . THR A 1 189 ? -14.453 30.639 -52.121 1.00 56.00 189 THR A N 1
ATOM 1447 C CA . THR A 1 189 ? -15.036 29.386 -52.653 1.00 56.00 189 THR A CA 1
ATOM 1448 C C . THR A 1 189 ? -14.406 28.092 -52.106 1.00 56.00 189 THR A C 1
ATOM 1450 O O . THR A 1 189 ? -15.028 27.037 -52.169 1.00 56.00 189 THR A O 1
ATOM 1453 N N . GLU A 1 190 ? -13.210 28.132 -51.502 1.00 48.31 190 GLU A N 1
ATOM 1454 C CA . GLU A 1 190 ? -12.531 26.920 -50.986 1.00 48.31 190 GLU A CA 1
ATOM 1455 C C . GLU A 1 190 ? -12.860 26.597 -49.514 1.00 48.31 190 GLU A C 1
ATOM 1457 O O . GLU A 1 190 ? -12.858 25.431 -49.109 1.00 48.31 190 GLU A O 1
ATOM 1462 N N . ALA A 1 191 ? -13.215 27.605 -48.710 1.00 45.38 191 ALA A N 1
ATOM 1463 C CA . ALA A 1 191 ? -13.597 27.417 -47.306 1.00 45.38 191 ALA A CA 1
ATOM 1464 C C . ALA A 1 191 ? -14.963 26.715 -47.154 1.00 45.38 191 ALA A C 1
ATOM 1466 O O . ALA A 1 191 ? -15.159 25.935 -46.216 1.00 45.38 191 ALA A O 1
ATOM 1467 N N . GLU A 1 192 ? -15.883 26.934 -48.100 1.00 48.06 192 GLU A N 1
ATOM 1468 C CA . GLU A 1 192 ? -17.182 26.249 -48.164 1.00 48.06 192 GLU A CA 1
ATOM 1469 C C . GLU A 1 192 ? -17.037 24.777 -48.580 1.00 48.06 192 GLU A C 1
ATOM 1471 O O . GLU A 1 192 ? -17.684 23.906 -47.999 1.00 48.06 192 GLU A O 1
ATOM 1476 N N . LEU A 1 193 ? -16.120 24.463 -49.503 1.00 52.75 193 LEU A N 1
ATOM 1477 C CA . LEU A 1 193 ? -15.825 23.083 -49.915 1.00 52.75 193 LEU A CA 1
ATOM 1478 C C . LEU A 1 193 ? -15.186 22.260 -48.783 1.00 52.75 193 LEU A C 1
ATOM 1480 O O . LEU A 1 193 ? -15.531 21.093 -48.596 1.00 52.75 193 LEU A O 1
ATOM 1484 N N . LEU A 1 194 ? -14.311 22.872 -47.977 1.00 51.94 194 LEU A N 1
ATOM 1485 C CA . LEU A 1 194 ? -13.705 22.232 -46.802 1.00 51.94 194 LEU A CA 1
ATOM 1486 C C . LEU A 1 194 ? -14.710 22.025 -45.662 1.00 51.94 194 LEU A C 1
ATOM 1488 O O . LEU A 1 194 ? -14.708 20.972 -45.023 1.00 51.94 194 LEU A O 1
ATOM 1492 N N . THR A 1 195 ? -15.612 22.980 -45.420 1.00 55.22 195 THR A N 1
ATOM 1493 C CA . THR A 1 195 ? -16.685 22.802 -44.426 1.00 55.22 195 THR A CA 1
ATOM 1494 C C . THR A 1 195 ? -17.745 21.799 -44.887 1.00 55.22 195 THR A C 1
ATOM 1496 O O . THR A 1 195 ? -18.252 21.043 -44.053 1.00 55.22 195 THR A O 1
ATOM 1499 N N . ALA A 1 196 ? -18.017 21.705 -46.193 1.00 55.75 196 ALA A N 1
ATOM 1500 C CA . ALA A 1 196 ? -18.856 20.663 -46.782 1.00 55.75 196 ALA A CA 1
ATOM 1501 C C . ALA A 1 196 ? -18.222 19.268 -46.641 1.00 55.75 196 ALA A C 1
ATOM 1503 O O . ALA A 1 196 ? -18.875 18.351 -46.147 1.00 55.75 196 ALA A O 1
ATOM 1504 N N . GLN A 1 197 ? -16.927 19.118 -46.950 1.00 60.22 197 GLN A N 1
ATOM 1505 C CA . GLN A 1 197 ? -16.208 17.848 -46.775 1.00 60.22 197 GLN A CA 1
ATOM 1506 C C . GLN A 1 197 ? -16.140 17.399 -45.309 1.00 60.22 197 GLN A C 1
ATOM 1508 O O . GLN A 1 197 ? -16.288 16.211 -45.016 1.00 60.22 197 GLN A O 1
ATOM 1513 N N . VAL A 1 198 ? -15.950 18.330 -44.368 1.00 56.41 198 VAL A N 1
ATOM 1514 C CA . VAL A 1 198 ? -15.939 18.014 -42.930 1.00 56.41 198 VAL A CA 1
ATOM 1515 C C . VAL A 1 198 ? -17.333 17.609 -42.439 1.00 56.41 198 VAL A C 1
ATOM 1517 O O . VAL A 1 198 ? -17.442 16.665 -41.653 1.00 56.41 198 VAL A O 1
ATOM 1520 N N . ARG A 1 199 ? -18.406 18.248 -42.930 1.00 56.62 199 ARG A N 1
ATOM 1521 C CA . ARG A 1 199 ? -19.793 17.841 -42.634 1.00 56.62 199 ARG A CA 1
ATOM 1522 C C . ARG A 1 199 ? -20.120 16.458 -43.175 1.00 56.62 199 ARG A C 1
ATOM 1524 O O . ARG A 1 199 ? -20.645 15.645 -42.420 1.00 56.62 199 ARG A O 1
ATOM 1531 N N . ASP A 1 200 ? -19.766 16.171 -44.424 1.00 60.66 200 ASP A N 1
ATOM 1532 C CA . ASP A 1 200 ? -20.006 14.859 -45.034 1.00 60.66 200 ASP A CA 1
ATOM 1533 C C . ASP A 1 200 ? -19.248 13.754 -44.300 1.00 60.66 200 ASP A C 1
ATOM 1535 O O . ASP A 1 200 ? -19.791 12.680 -44.029 1.00 60.66 200 ASP A O 1
ATOM 1539 N N . ARG A 1 201 ? -18.007 14.029 -43.883 1.00 62.19 201 ARG A N 1
ATOM 1540 C CA . ARG A 1 201 ? -17.219 13.073 -43.102 1.00 62.19 201 ARG A CA 1
ATOM 1541 C C . ARG A 1 201 ? -17.804 12.845 -41.706 1.00 62.19 201 ARG A C 1
ATOM 1543 O O . ARG A 1 201 ? -17.834 11.706 -41.242 1.00 62.19 201 ARG A O 1
ATOM 1550 N N . MET A 1 202 ? -18.307 13.895 -41.057 1.00 62.31 202 MET A N 1
ATOM 1551 C CA . MET A 1 202 ? -18.997 13.803 -39.765 1.00 62.31 202 MET A CA 1
ATOM 1552 C C . MET A 1 202 ? -20.324 13.039 -39.871 1.00 62.31 202 MET A C 1
ATOM 1554 O O . MET A 1 202 ? -20.610 12.198 -39.017 1.00 62.31 202 MET A O 1
ATOM 1558 N N . ALA A 1 203 ? -21.087 13.249 -40.945 1.00 65.00 203 ALA A N 1
ATOM 1559 C CA . ALA A 1 203 ? -22.329 12.528 -41.215 1.00 65.00 203 ALA A CA 1
ATOM 1560 C C . ALA A 1 203 ? -22.080 11.032 -41.478 1.00 65.00 203 ALA A C 1
ATOM 1562 O O . ALA A 1 203 ? -22.788 10.180 -40.940 1.00 65.00 203 ALA A O 1
ATOM 1563 N N . GLN A 1 204 ? -21.027 10.688 -42.229 1.00 62.53 204 GLN A N 1
ATOM 1564 C CA . GLN A 1 204 ? -20.621 9.294 -42.447 1.00 62.53 204 GLN A CA 1
ATOM 1565 C C . GLN A 1 204 ? -20.198 8.598 -41.144 1.00 62.53 204 GLN A C 1
ATOM 1567 O O . GLN A 1 204 ? -20.556 7.440 -40.924 1.00 62.53 204 GLN A O 1
ATOM 1572 N N . LEU A 1 205 ? -19.486 9.300 -40.254 1.00 61.12 205 LEU A N 1
ATOM 1573 C CA . LEU A 1 205 ? -19.103 8.774 -38.940 1.00 61.12 205 LEU A CA 1
ATOM 1574 C C . LEU A 1 205 ? -20.313 8.595 -38.012 1.00 61.12 205 LEU A C 1
ATOM 1576 O O . LEU A 1 205 ? -20.415 7.572 -37.334 1.00 61.12 205 LEU A O 1
ATOM 1580 N N . GLN A 1 206 ? -21.269 9.529 -38.022 1.00 60.19 206 GLN A N 1
ATOM 1581 C CA . GLN A 1 206 ? -22.525 9.380 -37.282 1.00 60.19 206 GLN A CA 1
ATOM 1582 C C . GLN A 1 206 ? -23.369 8.215 -37.811 1.00 60.19 206 GLN A C 1
ATOM 1584 O O . GLN A 1 206 ? -23.911 7.454 -37.009 1.00 60.19 206 GLN A O 1
ATOM 1589 N N . LEU A 1 207 ? -23.439 8.005 -39.129 1.00 65.38 207 LEU A N 1
ATOM 1590 C CA . LEU A 1 207 ? -24.140 6.862 -39.722 1.00 65.38 207 LEU A CA 1
ATOM 1591 C C . LEU A 1 207 ? -23.460 5.524 -39.380 1.00 65.38 207 LEU A C 1
ATOM 1593 O O . LEU A 1 207 ? -24.143 4.537 -39.106 1.00 65.38 207 LEU A O 1
ATOM 1597 N N . ALA A 1 208 ? -22.124 5.489 -39.352 1.00 56.12 208 ALA A N 1
ATOM 1598 C CA . ALA A 1 208 ? -21.356 4.311 -38.954 1.00 56.12 208 ALA A CA 1
ATOM 1599 C C . ALA A 1 208 ? -21.571 3.945 -37.473 1.00 56.12 208 ALA A C 1
ATOM 1601 O O . ALA A 1 208 ? -21.685 2.765 -37.151 1.00 56.12 208 ALA A O 1
ATOM 1602 N N . LEU A 1 209 ? -21.703 4.945 -36.594 1.00 53.91 209 LEU A N 1
ATOM 1603 C CA . LEU A 1 209 ? -22.008 4.752 -35.171 1.00 53.91 209 LEU A CA 1
ATOM 1604 C C . LEU A 1 209 ? -23.450 4.279 -34.919 1.00 53.91 209 LEU A C 1
ATOM 1606 O O . LEU A 1 209 ? -23.682 3.499 -34.001 1.00 53.91 209 LEU A O 1
ATOM 1610 N N . HIS A 1 210 ? -24.420 4.687 -35.743 1.00 54.69 210 HIS A N 1
ATOM 1611 C CA . HIS A 1 210 ? -25.801 4.193 -35.630 1.00 54.69 210 HIS A CA 1
ATOM 1612 C C . HIS A 1 210 ? -25.963 2.759 -36.161 1.00 54.69 210 HIS A C 1
ATOM 1614 O O . HIS A 1 210 ? -26.771 1.996 -35.632 1.00 54.69 210 HIS A O 1
ATOM 1620 N N . LYS A 1 211 ? -25.172 2.357 -37.167 1.00 55.09 211 LYS A N 1
ATOM 1621 C CA . LYS A 1 211 ? -25.145 0.972 -37.677 1.00 55.09 211 LYS A CA 1
ATOM 1622 C C . LYS A 1 211 ? -24.427 -0.009 -36.741 1.00 55.09 211 LYS A C 1
ATOM 1624 O O . LYS A 1 211 ? -24.627 -1.211 -36.881 1.00 55.09 211 LYS A O 1
ATOM 1629 N N . SER A 1 212 ? -23.648 0.481 -35.773 1.00 50.16 212 SER A N 1
ATOM 1630 C CA . SER A 1 212 ? -22.990 -0.323 -34.732 1.00 50.16 212 SER A CA 1
ATOM 1631 C C . SER A 1 212 ? -23.669 -0.228 -33.354 1.00 50.16 212 SER A C 1
ATOM 1633 O O . SER A 1 212 ? -23.024 -0.387 -32.317 1.00 50.16 212 SER A O 1
ATOM 1635 N N . GLY A 1 213 ? -24.991 -0.010 -33.330 1.00 44.12 213 GLY A N 1
ATOM 1636 C CA . GLY A 1 213 ? -25.813 -0.153 -32.123 1.00 44.12 213 GLY A CA 1
ATOM 1637 C C . GLY A 1 213 ? -25.792 -1.583 -31.541 1.00 44.12 213 GLY A C 1
ATOM 1638 O O . GLY A 1 213 ? -25.500 -2.546 -32.250 1.00 44.12 213 GLY A O 1
ATOM 1639 N N . PRO A 1 214 ? -26.079 -1.747 -30.236 1.00 41.19 214 PRO A N 1
ATOM 1640 C CA . PRO A 1 214 ? -25.644 -2.892 -29.440 1.00 41.19 214 PRO A CA 1
ATOM 1641 C C . PRO A 1 214 ? -26.300 -4.208 -29.870 1.00 41.19 214 PRO A C 1
ATOM 1643 O O . PRO A 1 214 ? -27.524 -4.302 -29.976 1.00 41.19 214 PRO A O 1
ATOM 1646 N N . ASN A 1 215 ? -25.481 -5.253 -30.016 1.00 43.16 215 ASN A N 1
ATOM 1647 C CA . ASN A 1 215 ? -25.921 -6.637 -30.170 1.00 43.16 215 ASN A CA 1
ATOM 1648 C C . ASN A 1 215 ? -26.711 -7.087 -28.923 1.00 43.16 215 ASN A C 1
ATOM 1650 O O . ASN A 1 215 ? -26.151 -7.582 -27.946 1.00 43.16 215 ASN A O 1
ATOM 1654 N N . LYS A 1 216 ? -28.034 -6.898 -28.950 1.00 46.16 216 LYS A N 1
ATOM 1655 C CA . LYS A 1 216 ? -28.988 -7.514 -28.023 1.00 46.16 216 LYS A CA 1
ATOM 1656 C C . LYS A 1 216 ? -29.275 -8.949 -28.481 1.00 46.16 216 LYS A C 1
ATOM 1658 O O . LYS A 1 216 ? -30.344 -9.220 -29.012 1.00 46.16 216 LYS A O 1
ATOM 1663 N N . SER A 1 217 ? -28.344 -9.879 -28.276 1.00 42.38 217 SER A N 1
ATOM 1664 C CA . SER A 1 217 ? -28.653 -11.316 -28.354 1.00 42.38 217 SER A CA 1
ATOM 1665 C C . SER A 1 217 ? -27.672 -12.170 -27.540 1.00 42.38 21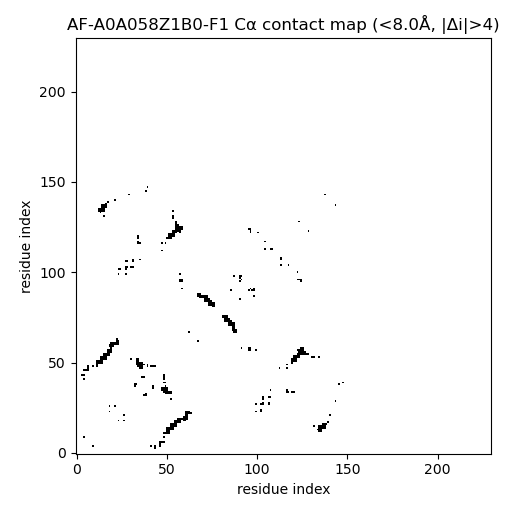7 SER A C 1
ATOM 1667 O O . SER A 1 217 ? -26.673 -12.658 -28.049 1.00 42.38 217 SER A O 1
ATOM 1669 N N . ASN A 1 218 ? -27.941 -12.317 -26.236 1.00 40.78 218 ASN A N 1
ATOM 1670 C CA . ASN A 1 218 ? -27.811 -13.572 -25.468 1.00 40.78 218 ASN A CA 1
ATOM 1671 C C . ASN A 1 218 ? -27.838 -13.310 -23.955 1.00 40.78 218 ASN A C 1
ATOM 1673 O O . ASN A 1 218 ? -26.827 -13.374 -23.265 1.00 40.78 218 ASN A O 1
ATOM 1677 N N . TYR A 1 219 ? -29.039 -13.107 -23.419 1.00 36.09 219 TYR A N 1
ATOM 1678 C CA . TYR A 1 219 ? -29.334 -13.478 -22.038 1.00 36.09 219 TYR A CA 1
ATOM 1679 C C . TYR A 1 219 ? -30.539 -14.411 -22.086 1.00 36.09 219 TYR A C 1
ATOM 1681 O O . TYR A 1 219 ? -31.685 -13.989 -21.961 1.00 36.09 219 TYR A O 1
ATOM 1689 N N . LYS A 1 220 ? -30.282 -15.697 -22.346 1.00 39.97 220 LYS A N 1
ATOM 1690 C CA . LYS A 1 220 ? -31.262 -16.749 -22.073 1.00 39.97 220 LYS A CA 1
ATOM 1691 C C . LYS A 1 220 ? -31.394 -16.830 -20.553 1.00 39.97 220 LYS A C 1
ATOM 1693 O O . LYS A 1 220 ? -30.493 -17.303 -19.863 1.00 39.97 220 LYS A O 1
ATOM 1698 N N . THR A 1 221 ? -32.503 -16.326 -20.034 1.00 38.31 221 THR A N 1
ATOM 1699 C CA . THR A 1 221 ? -32.957 -16.552 -18.666 1.00 38.31 221 THR A CA 1
ATOM 1700 C C . THR A 1 221 ? -33.162 -18.056 -18.461 1.00 38.31 221 THR A C 1
ATOM 1702 O O . THR A 1 221 ? -34.063 -18.656 -19.038 1.00 38.31 221 THR A O 1
ATOM 1705 N N . LYS A 1 222 ? -32.315 -18.702 -17.649 1.00 38.16 222 LYS A N 1
ATOM 1706 C CA . LYS A 1 222 ? -32.675 -19.989 -17.040 1.00 38.16 222 LYS A CA 1
ATOM 1707 C C . LYS A 1 222 ? -33.576 -19.689 -15.848 1.00 38.16 222 LYS A C 1
ATOM 1709 O O . LYS A 1 222 ? -33.110 -19.306 -14.779 1.00 38.16 222 LYS A O 1
ATOM 1714 N N . THR A 1 223 ? -34.873 -19.834 -16.068 1.00 39.88 223 THR A N 1
ATOM 1715 C CA . THR A 1 223 ? -35.904 -19.955 -15.041 1.00 39.88 223 THR A CA 1
ATOM 1716 C C . THR A 1 223 ? -35.545 -21.123 -14.119 1.00 39.88 223 THR A C 1
ATOM 1718 O O . THR A 1 223 ? -35.422 -22.261 -14.565 1.00 39.88 223 THR A O 1
ATOM 1721 N N . TYR A 1 224 ? -35.352 -20.839 -12.831 1.00 38.22 224 TYR A N 1
ATOM 1722 C CA . TYR A 1 224 ? -35.235 -21.847 -11.779 1.00 38.22 224 TYR A CA 1
ATOM 1723 C C . TYR A 1 224 ? -36.636 -22.433 -11.551 1.00 38.22 224 TYR A C 1
ATOM 1725 O O . TYR A 1 224 ? -37.475 -21.807 -10.902 1.00 38.22 224 TYR A O 1
ATOM 1733 N N . GLN A 1 225 ? -36.928 -23.602 -12.128 1.00 44.31 225 GLN A N 1
ATOM 1734 C CA . GLN A 1 225 ? -38.100 -24.373 -11.727 1.00 44.31 225 GLN A CA 1
ATOM 1735 C C . GLN A 1 225 ? -37.791 -25.096 -10.418 1.00 44.31 225 GLN A C 1
ATOM 1737 O O . GLN A 1 225 ? -36.876 -25.907 -10.307 1.00 44.31 225 GLN A O 1
ATOM 1742 N N . LYS A 1 226 ? -38.568 -24.712 -9.412 1.00 47.31 226 LYS A N 1
ATOM 1743 C CA . LYS A 1 226 ? -38.645 -25.284 -8.080 1.00 47.31 226 LYS A CA 1
ATOM 1744 C C . LYS A 1 226 ? -39.521 -26.539 -8.159 1.00 47.31 226 LYS A C 1
ATOM 1746 O O . LYS A 1 226 ? -40.737 -26.432 -8.250 1.00 47.31 226 LYS A O 1
ATOM 1751 N N . THR A 1 227 ? -38.900 -27.707 -8.088 1.00 51.81 227 THR A N 1
ATOM 1752 C CA . THR A 1 227 ? -39.514 -29.004 -7.753 1.00 51.81 227 THR A CA 1
ATOM 1753 C C . THR A 1 227 ? -38.624 -29.579 -6.647 1.00 51.81 227 THR A C 1
ATOM 1755 O O . THR A 1 227 ? -37.436 -29.753 -6.878 1.00 51.81 227 THR A O 1
ATOM 1758 N N . GLY A 1 228 ? -39.025 -29.762 -5.389 1.00 42.94 228 GLY A N 1
ATOM 1759 C CA . GLY A 1 228 ? -40.356 -30.042 -4.869 1.00 42.94 228 GLY A CA 1
ATOM 1760 C C . GLY A 1 228 ? -40.631 -31.532 -5.035 1.00 42.94 228 GLY A C 1
ATOM 1761 O O . GLY A 1 228 ? -40.813 -31.947 -6.177 1.00 42.94 228 GLY A O 1
ATOM 1762 N N . LYS A 1 229 ? -40.720 -32.245 -3.896 1.00 49.19 229 LYS A N 1
ATOM 1763 C CA . LYS A 1 229 ? -40.979 -33.691 -3.685 1.00 49.19 229 LYS A CA 1
ATOM 1764 C C . LYS A 1 229 ? -39.711 -34.547 -3.550 1.00 49.19 229 LYS A C 1
ATOM 1766 O O . LYS A 1 229 ? -38.767 -34.332 -4.294 1.00 49.19 229 LYS A O 1
ATOM 1771 N N . HIS A 1 230 ? -39.623 -35.528 -2.659 1.00 44.44 230 HIS A N 1
ATOM 1772 C CA . HIS A 1 230 ? -40.445 -35.985 -1.533 1.00 44.44 230 HIS A CA 1
ATOM 1773 C C . HIS A 1 230 ? -39.520 -36.818 -0.641 1.00 44.44 230 HIS A C 1
ATOM 1775 O O . HIS A 1 230 ? -38.557 -37.387 -1.204 1.00 44.44 230 HIS A O 1
#

pLDDT: mean 70.19, std 22.23, range [29.7, 96.25]

InterPro domains:
  IPR005822 Large ribosomal subunit protein uL13 [MF_01366] (14-147)
  IPR005822 Large ribosomal subunit protein uL13 [PF00572] (12-128)
  IPR005822 Large ribosomal subunit protein uL13 [PTHR11545] (6-149)
  IPR005822 Large ribosomal subunit protein uL13 [cd00392] (14-112)
  IPR005823 Large ribosomal subunit protein uL13, bacteria [TIGR01066] (7-133)
  IPR036899 Large ribosomal subunit protein uL13 superfamily [G3DSA:3.90.1180.10] (3-139)
  IPR036899 Large ribosomal subunit protein uL13 superfamily [SSF52161] (5-133)

Solvent-accessible surface area (backbone atoms only — not comparable to full-atom values): 14312 Å² total; per-residue (Å²): 136,82,87,81,70,57,64,87,76,57,85,64,54,38,36,35,42,76,28,60,78,34,49,52,71,62,55,27,52,53,52,33,40,44,36,56,12,72,77,43,95,76,50,44,98,93,40,76,49,28,35,34,37,39,35,26,23,46,66,46,46,39,68,75,80,68,46,50,76,70,38,62,52,72,52,69,76,83,53,92,89,36,72,44,78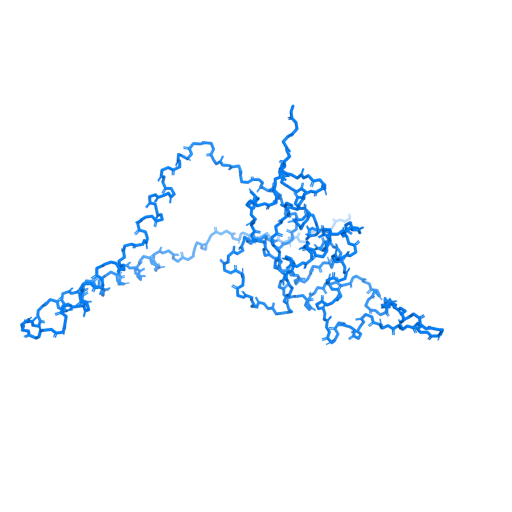,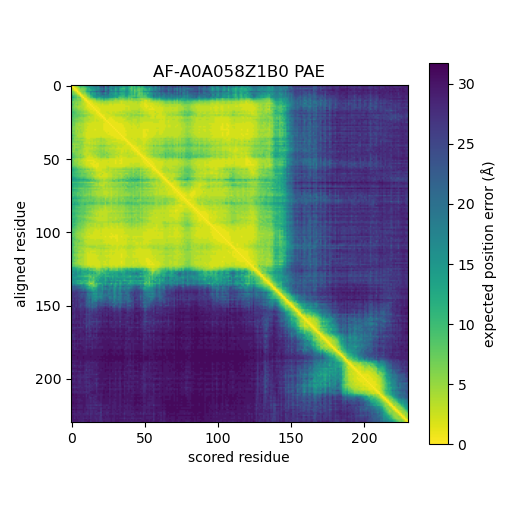43,49,41,52,61,41,51,75,76,43,27,59,56,59,54,51,49,53,29,59,68,68,46,69,96,53,90,59,39,66,61,44,56,69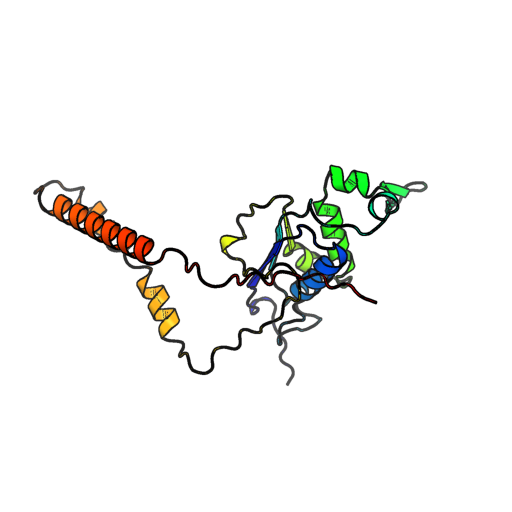,36,53,44,74,34,60,47,87,79,59,92,64,56,85,73,28,49,78,60,72,92,73,75,74,87,70,71,69,64,80,72,69,66,91,80,72,65,80,62,58,66,58,48,55,58,64,56,73,65,70,69,66,77,59,55,59,53,57,66,64,56,71,78,62,92,75,90,72,88,68,60,67,55,53,52,54,49,53,53,49,53,51,50,50,52,52,53,52,54,55,62,74,63,57,80,88,87,78,84,80,84,80,80,78,85,81,88,73,85,86,132

Mean predicted aligned error: 17.79 Å

Sequence (230 aa):
MVYRANSATHLRVWHHIDATGQRMGRVATQVAKVLMGKGKPTYHPAADSGDYVVITNAARFELTGKKLQQRVHRYHTGYPGGLKEVPIKKTMETQPDVVFRRAVSGMLPKNNLRPRMLRRLRIENGASSPFVANALRSGPGADIVLETPTLPAGAAPRTVLQAVRESERPLSQLRRVVAATSTGKAAPTEAELLTAQVRDRMAQLQLALHKSGPNKSNYKTKTYQKTGKH

Organism: Fonticula alba (NCBI:txid691883)

Radius of gyration: 27.19 Å; Cα contacts (8 Å, |Δi|>4): 226; chains: 1; bounding box: 66×75×80 Å

Secondary structure (DSSP, 8-state):
------GGG----EEEEE-TT-BHHHHHHHHHHHHHTTTSTT--TTS----EEEEE-TTS-B--TTHHHH-EEEEE-SSTT-EEEEEHHHHHHH-HHHHHHHHHHHTS-SSTTHHHHHHSEEE-SSS--TTGGGSEEPPSSS----------TT--THHHHHHHHHTTTTTTTHHHHHHHTTS----TTHHHHHHHHHHHHHHHHHHHHHHT------------------